Protein 6AL9 (pdb70)

Foldseek 3Di:
DVVVVVVVVVVVVVVVVVVVVLVVVLVVLLVVLVVPVPDQSDDPVVLVVVLVVVQVDDDPDDHSVNVCVVVVVSSVVSSVSSVVSVVPDD/DCPDPVNVVVVVVVVVVVVVVVLVVVLVVLLVVLVVPVDVFPDDPVVLVVVLVVVQVDDDPDDHSVNVCVVVVVSVVVSRVSSVVSSVVVD

InterPro domains:
  IPR002701 Chorismate mutase II, prokaryotic-type [PF01817] (12-88)
  IPR002701 Chorismate mutase II, prokaryotic-type [PS51168] (3-91)
  IPR002701 Chorismate mutase II, prokaryotic-type [SM00830] (13-90)
  IPR036263 Chorismate mutase type II superfamily [SSF48600] (9-90)
  IPR036979 Chorismate mutase domain superfamily [G3DSA:1.20.59.10] (5-96)
  IPR051331 Chorismate mutase-related enzymes [PTHR38041] (9-92)

Solvent-accessible surface area: 10664 Å² total; per-residue (Å²): 135,76,50,5,103,96,18,63,58,85,7,34,51,9,0,39,93,0,0,56,19,1,13,126,6,1,36,12,3,39,82,30,3,82,73,83,105,109,43,112,39,121,54,68,152,43,32,107,87,6,35,108,72,0,63,140,72,104,38,154,32,13,76,36,154,27,1,66,24,1,0,59,36,1,15,101,10,11,64,133,27,19,77,80,24,34,157,158,85,242,216,120,58,102,32,129,58,5,70,57,98,8,34,53,14,0,45,95,0,0,54,22,0,15,125,8,0,42,13,3,33,94,24,0,73,80,90,110,92,113,87,26,125,56,63,156,39,28,95,87,6,18,117,74,0,58,143,79,147,35,154,32,15,80,35,150,29,1,69,22,1,0,56,34,0,12,98,8,9,59,133,30,15,57,85,14,26,152,144,109,200

Structure (mmCIF, N/CA/C/O backbone):
data_6AL9
#
_entry.id   6AL9
#
_cell.length_a   38.869
_cell.length_b   63.526
_cell.length_c   166.918
_cell.angle_alpha   90.00
_cell.angle_beta   90.00
_cell.angle_gamma   90.00
#
_symmetry.space_group_name_H-M   'C 2 2 21'
#
loop_
_entity.id
_entity.type
_entity.pdbx_description
1 polymer 'Chorismate mutase'
2 non-polymer 'PREPHENIC ACID'
3 non-polymer 'PYRUVIC ACID'
4 non-polymer 'P-HYDROXYBENZOIC ACID'
5 water water
#
loop_
_atom_site.group_PDB
_atom_site.id
_atom_site.type_symbol
_atom_site.label_atom_id
_atom_site.label_alt_id
_atom_site.label_comp_id
_atom_site.label_asym_id
_atom_site.label_entity_id
_atom_site.label_seq_id
_atom_site.pdbx_PDB_ins_code
_atom_site.Cartn_x
_atom_site.Cartn_y
_atom_site.Cartn_z
_atom_site.occupancy
_atom_site.B_iso_or_equiv
_atom_site.auth_seq_id
_atom_site.auth_comp_id
_atom_site.auth_asym_id
_atom_site.auth_atom_id
_atom_site.pdbx_PDB_model_num
ATOM 1 N N . ASP A 1 6 ? -5.138 12.396 39.805 1.00 76.84 6 ASP A N 1
ATOM 2 C CA . ASP A 1 6 ? -5.600 12.536 41.220 1.00 74.71 6 ASP A CA 1
ATOM 3 C C . ASP A 1 6 ? -5.184 11.286 42.000 1.00 72.53 6 ASP A C 1
ATOM 4 O O . ASP A 1 6 ? -4.011 10.912 42.007 1.00 76.04 6 ASP A O 1
ATOM 9 N N . SER A 1 7 ? -6.140 10.644 42.657 1.00 68.84 7 SER A N 1
ATOM 10 C CA . SER A 1 7 ? -5.906 9.350 43.281 1.00 67.24 7 SER A CA 1
ATOM 11 C C . SER A 1 7 ? -7.034 8.395 42.906 1.00 68.20 7 SER A C 1
ATOM 12 O O . SER A 1 7 ? -6.799 7.309 42.343 1.00 59.29 7 SER A O 1
ATOM 15 N N . LEU A 1 8 ? -8.256 8.805 43.251 1.00 70.28 8 LEU A N 1
ATOM 16 C CA . LEU A 1 8 ? -9.465 8.165 42.755 1.00 67.85 8 LEU A CA 1
ATOM 17 C C . LEU A 1 8 ? -9.354 8.077 41.254 1.00 65.70 8 LEU A C 1
ATOM 18 O O . LEU A 1 8 ? -9.490 7.000 40.695 1.00 61.87 8 LEU A O 1
ATOM 20 N N . LEU A 1 9 ? -9.054 9.208 40.618 1.00 64.09 9 LEU A N 1
ATOM 21 C CA . LEU A 1 9 ? -8.944 9.276 39.174 1.00 60.27 9 LEU A CA 1
ATOM 22 C C . LEU A 1 9 ? -8.033 8.181 38.603 1.00 59.02 9 LEU A C 1
ATOM 23 O O . LEU A 1 9 ? -8.411 7.503 37.656 1.00 57.86 9 LEU A O 1
ATOM 28 N N . GLU A 1 10 ? -6.858 7.994 39.197 1.00 60.46 10 GLU A N 1
ATOM 29 C CA . GLU A 1 10 ? -5.907 6.989 38.721 1.00 60.37 10 GLU A CA 1
ATOM 30 C C . GLU A 1 10 ? -6.534 5.610 38.734 1.00 50.53 10 GLU A C 1
ATOM 31 O O . GLU A 1 10 ? -6.310 4.831 37.818 1.00 45.10 10 GLU A O 1
ATOM 37 N N . ASN A 1 11 ? -7.314 5.315 39.771 1.00 47.00 11 ASN A N 1
ATOM 38 C CA . ASN A 1 11 ? -7.967 4.011 39.911 1.00 46.92 11 ASN A CA 1
ATOM 39 C C . ASN A 1 11 ? -9.126 3.773 38.941 1.00 41.17 11 ASN A C 1
ATOM 40 O O . ASN A 1 11 ? -9.237 2.710 38.343 1.00 39.80 11 ASN A O 1
ATOM 45 N N . LEU A 1 12 ? -9.986 4.766 38.799 1.00 37.30 12 LEU A N 1
ATOM 46 C CA . LEU A 1 12 ? -11.048 4.711 37.817 1.00 35.60 12 LEU A CA 1
ATOM 47 C C . LEU A 1 12 ? -10.457 4.478 36.433 1.00 35.81 12 LEU A C 1
ATOM 48 O O . LEU A 1 12 ? -11.014 3.742 35.654 1.00 33.34 12 LEU A O 1
ATOM 53 N N . ARG A 1 13 ? -9.317 5.097 36.136 1.00 39.20 13 ARG A N 1
ATOM 54 C CA . ARG A 1 13 ? -8.709 4.985 34.808 1.00 36.83 13 ARG A CA 1
ATOM 55 C C . ARG A 1 13 ? -8.050 3.632 34.591 1.00 35.97 13 ARG A C 1
ATOM 56 O O . ARG A 1 13 ? -8.037 3.121 33.474 1.00 30.50 13 ARG A O 1
ATOM 64 N N . ALA A 1 14 ? -7.517 3.048 35.661 1.00 35.46 14 ALA A N 1
ATOM 65 C CA . ALA A 1 14 ? -7.072 1.660 35.623 1.00 37.00 14 ALA A CA 1
ATOM 66 C C . ALA A 1 14 ? -8.237 0.723 35.314 1.00 35.89 14 ALA A C 1
ATOM 67 O O . ALA A 1 14 ? -8.058 -0.302 34.651 1.00 36.09 14 ALA A O 1
ATOM 69 N N . GLU A 1 15 ? -9.430 1.068 35.800 1.00 35.26 15 GLU A N 1
ATOM 70 C CA . GLU A 1 15 ? -10.591 0.221 35.575 1.00 32.52 15 GLU A CA 1
ATOM 71 C C . GLU A 1 15 ? -11.044 0.312 34.126 1.00 30.35 15 GLU A C 1
ATOM 72 O O . GLU A 1 15 ? -11.307 -0.712 33.490 1.00 31.18 15 GLU A O 1
ATOM 78 N N . ILE A 1 16 ? -11.129 1.535 33.612 1.00 28.20 16 ILE A N 1
ATOM 79 C CA . ILE A 1 16 ? -11.404 1.793 32.216 1.00 26.64 16 ILE A CA 1
ATOM 80 C C . ILE A 1 16 ? -10.471 0.931 31.414 1.00 26.47 16 ILE A C 1
ATOM 81 O O . ILE A 1 16 ? -10.908 0.253 30.505 1.00 25.72 16 ILE A O 1
ATOM 86 N N . ASP A 1 17 ? -9.177 0.965 31.741 1.00 29.37 17 ASP A N 1
ATOM 87 C CA . ASP A 1 17 ? -8.144 0.211 31.001 1.00 29.55 17 ASP A CA 1
ATOM 88 C C . ASP A 1 17 ? -8.455 -1.300 30.961 1.00 27.89 17 ASP A C 1
ATOM 89 O O . ASP A 1 17 ? -8.369 -1.942 29.900 1.00 25.21 17 ASP A O 1
ATOM 94 N N . ALA A 1 18 ? -8.813 -1.873 32.108 1.00 27.13 18 ALA A N 1
ATOM 95 C CA . ALA A 1 18 ? -9.185 -3.297 32.158 1.00 28.31 18 ALA A CA 1
ATOM 96 C C . ALA A 1 18 ? -10.396 -3.574 31.282 1.00 27.17 18 ALA A C 1
ATOM 97 O O . ALA A 1 18 ? -10.463 -4.613 30.629 1.00 27.94 18 ALA A O 1
ATOM 99 N N . LEU A 1 19 ? -11.319 -2.638 31.275 1.00 26.54 19 LEU A N 1
ATOM 100 C CA . LEU A 1 19 ? -12.524 -2.697 30.512 1.00 26.47 19 LEU A CA 1
ATOM 101 C C . LEU A 1 19 ? -12.236 -2.644 29.060 1.00 22.99 19 LEU A C 1
ATOM 102 O O . LEU A 1 19 ? -12.742 -3.391 28.313 1.00 22.28 19 LEU A O 1
ATOM 107 N N . ASP A 1 20 ? -11.388 -1.729 28.676 1.00 21.54 20 ASP A N 1
ATOM 108 C CA . ASP A 1 20 ? -11.031 -1.550 27.287 1.00 22.10 20 ASP A CA 1
ATOM 109 C C . ASP A 1 20 ? -10.256 -2.721 26.741 1.00 21.89 20 ASP A C 1
ATOM 110 O O . ASP A 1 20 ? -10.415 -3.047 25.567 1.00 23.41 20 ASP A O 1
ATOM 115 N N . ASN A 1 21 ? -9.443 -3.386 27.567 1.00 24.31 21 ASN A N 1
ATOM 116 C CA . ASN A 1 21 ? -8.770 -4.634 27.116 1.00 26.67 21 ASN A CA 1
ATOM 117 C C . ASN A 1 21 ? -9.792 -5.685 26.717 1.00 27.23 21 ASN A C 1
ATOM 118 O O . ASN A 1 21 ? -9.704 -6.265 25.629 1.00 28.67 21 ASN A O 1
ATOM 123 N N . GLU A 1 22 ? -10.762 -5.914 27.601 1.00 29.29 22 GLU A N 1
ATOM 124 C CA . GLU A 1 22 ? -11.848 -6.849 27.344 1.00 31.25 22 GLU A CA 1
ATOM 125 C C . GLU A 1 22 ? -12.725 -6.445 26.145 1.00 29.81 22 GLU A C 1
ATOM 126 O O . GLU A 1 22 ? -13.118 -7.292 25.358 1.00 30.06 22 GLU A O 1
ATOM 132 N N . LEU A 1 23 ? -13.055 -5.158 26.026 1.00 30.33 23 LEU A N 1
ATOM 133 C CA . LEU A 1 23 ? -13.943 -4.677 24.970 1.00 28.19 23 LEU A CA 1
ATOM 134 C C . LEU A 1 23 ? -13.278 -4.906 23.592 1.00 27.45 23 LEU A C 1
ATOM 135 O O . LEU A 1 23 ? -13.895 -5.367 22.628 1.00 25.33 23 LEU A O 1
ATOM 140 N N . SER A 1 24 ? -12.001 -4.585 23.527 1.00 26.29 24 SER A N 1
ATOM 141 C CA . SER A 1 24 ? -11.170 -4.922 22.367 1.00 25.51 24 SER A CA 1
ATOM 142 C C . SER A 1 24 ? -11.076 -6.423 22.075 1.00 24.72 24 SER A C 1
ATOM 143 O O . SER A 1 24 ? -11.222 -6.845 20.915 1.00 21.34 24 SER A O 1
ATOM 146 N N . ASP A 1 25 ? -10.793 -7.215 23.106 1.00 24.64 25 ASP 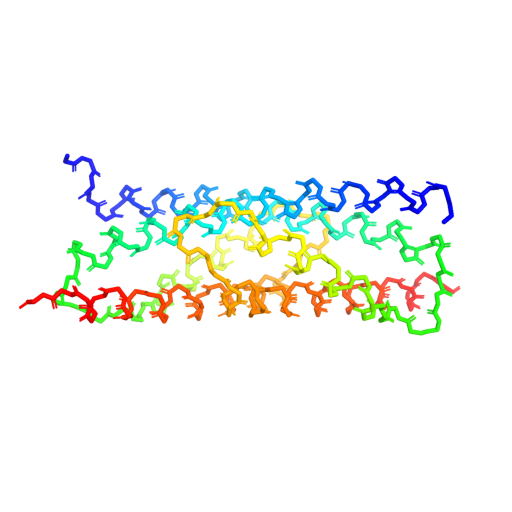A N 1
ATOM 147 C CA . ASP A 1 25 ? -10.777 -8.670 22.926 1.00 29.80 25 ASP A CA 1
ATOM 148 C C . ASP A 1 25 ? -12.124 -9.189 22.409 1.00 28.33 25 ASP A C 1
ATOM 149 O O . ASP A 1 25 ? -12.160 -9.996 21.477 1.00 28.76 25 ASP A O 1
ATOM 154 N N . LEU A 1 26 ? -13.220 -8.698 22.979 1.00 28.34 26 LEU A N 1
ATOM 155 C CA . LEU A 1 26 ? -14.557 -9.117 22.518 1.00 27.95 26 LEU A CA 1
ATOM 156 C C . LEU A 1 26 ? -14.817 -8.691 21.062 1.00 25.07 26 LEU A C 1
ATOM 157 O O . LEU A 1 26 ? -15.413 -9.426 20.290 1.00 23.56 26 LEU A O 1
ATOM 162 N N . LEU A 1 27 ? -14.350 -7.516 20.682 1.00 25.53 27 LEU A N 1
ATOM 163 C CA . LEU A 1 27 ? -14.565 -7.042 19.300 1.00 25.97 27 LEU A CA 1
ATOM 164 C C . LEU A 1 27 ? -13.756 -7.862 18.289 1.00 26.26 27 LEU A C 1
ATOM 165 O O . LEU A 1 27 ? -14.218 -8.162 17.196 1.00 26.29 27 LEU A O 1
ATOM 170 N N . ASP A 1 28 ? -12.551 -8.233 18.680 1.00 26.30 28 ASP A N 1
ATOM 171 C CA . ASP A 1 28 ? -11.723 -9.108 17.887 1.00 26.39 28 ASP A CA 1
ATOM 172 C C . ASP A 1 28 ? -12.381 -10.485 17.676 1.00 25.86 28 ASP A C 1
ATOM 173 O O . ASP A 1 28 ? -12.344 -11.049 16.589 1.00 25.44 28 ASP A O 1
ATOM 178 N N . LYS A 1 29 ? -13.005 -11.020 18.711 1.00 26.77 29 LYS A N 1
ATOM 179 C CA . LYS A 1 29 ? -13.688 -12.305 18.606 1.00 27.40 29 LYS A CA 1
ATOM 180 C C . LYS A 1 29 ? -14.917 -12.185 17.701 1.00 25.11 29 LYS A C 1
ATOM 181 O O . LYS A 1 29 ? -15.323 -13.146 17.027 1.00 23.51 29 LYS A O 1
ATOM 187 N N . ARG A 1 30 ? -15.536 -11.012 17.727 1.00 23.50 30 ARG A N 1
ATOM 188 C CA . ARG A 1 30 ? -16.768 -10.793 16.985 1.00 23.55 30 ARG A CA 1
ATOM 189 C C . ARG A 1 30 ? -16.471 -10.640 15.501 1.00 25.23 30 ARG A C 1
ATOM 190 O O . ARG A 1 30 ? -17.295 -11.043 14.651 1.00 25.23 30 ARG A O 1
ATOM 198 N N . LEU A 1 31 ? -15.295 -10.078 15.193 1.00 24.89 31 LEU A N 1
ATOM 199 C CA . LEU A 1 31 ? -14.766 -10.098 13.823 1.00 25.31 31 LEU A CA 1
ATOM 200 C C . LEU A 1 31 ? -14.444 -11.494 13.315 1.00 25.20 31 LEU A C 1
ATOM 201 O O . LEU A 1 31 ? -14.692 -11.780 12.141 1.00 24.56 31 LEU A O 1
ATOM 206 N N . GLU A 1 32 ? -13.886 -12.343 14.180 1.00 26.65 32 GLU A N 1
ATOM 207 C CA . GLU A 1 32 ? -13.600 -13.735 13.812 1.00 31.41 32 GLU A CA 1
ATOM 208 C C . GLU A 1 32 ? -14.867 -14.500 13.429 1.00 31.60 32 GLU A C 1
ATOM 209 O O . GLU A 1 32 ? -14.879 -15.237 12.461 1.00 31.79 32 GLU A O 1
ATOM 215 N N . ILE A 1 33 ? -15.917 -14.354 14.228 1.00 29.57 33 ILE A N 1
ATOM 216 C CA . ILE A 1 33 ? -17.185 -14.985 13.929 1.00 27.94 33 ILE A CA 1
ATOM 217 C C . ILE A 1 33 ? -17.817 -14.416 12.664 1.00 27.55 33 ILE A C 1
ATOM 218 O O . ILE A 1 33 ? -18.395 -15.159 11.888 1.00 24.83 33 ILE A O 1
ATOM 223 N N . ALA A 1 34 ? -17.727 -13.107 12.449 1.00 27.00 34 ALA A N 1
ATOM 224 C CA . ALA A 1 34 ? -18.214 -12.544 11.185 1.00 29.30 34 ALA A CA 1
ATOM 225 C C . ALA A 1 34 ? -17.399 -13.027 9.981 1.00 28.79 34 ALA A C 1
ATOM 226 O O . ALA A 1 34 ? -17.908 -13.103 8.860 1.00 27.82 34 ALA A O 1
ATOM 228 N N . LEU A 1 35 ? -16.129 -13.327 10.206 1.00 30.46 35 LEU A N 1
ATOM 229 C CA . LEU A 1 35 ? -15.304 -13.947 9.178 1.00 31.58 35 LEU A CA 1
ATOM 230 C C . LEU A 1 35 ? -15.883 -15.325 8.852 1.00 34.05 35 LEU A C 1
ATOM 231 O O . LEU A 1 35 ? -16.050 -15.676 7.695 1.00 31.27 35 LEU A O 1
ATOM 236 N N . LYS A 1 36 ? -16.196 -16.114 9.877 1.00 34.51 36 LYS A N 1
ATOM 237 C CA . LYS A 1 36 ? -16.790 -17.437 9.644 1.00 33.26 36 LYS A CA 1
ATOM 238 C C . LYS A 1 36 ? -18.095 -17.330 8.875 1.00 31.61 36 LYS A C 1
ATOM 239 O O . LYS A 1 36 ? -18.370 -18.130 8.015 1.00 37.16 36 LYS A O 1
ATOM 245 N N . ILE A 1 37 ? -18.887 -16.319 9.190 1.00 30.62 37 ILE A N 1
ATOM 246 C CA . ILE A 1 37 ? -20.157 -16.099 8.535 1.00 29.32 37 ILE A CA 1
ATOM 247 C C . ILE A 1 37 ? -19.930 -15.721 7.077 1.00 31.86 37 ILE A C 1
ATOM 248 O O . ILE A 1 37 ? -20.610 -16.224 6.204 1.00 35.67 37 ILE A O 1
ATOM 253 N N . ALA A 1 38 ? -18.990 -14.823 6.803 1.00 34.93 38 ALA A N 1
ATOM 254 C CA . ALA A 1 38 ? -18.706 -14.426 5.419 1.00 34.17 38 ALA A CA 1
ATOM 255 C C . ALA A 1 38 ? -18.398 -15.653 4.595 1.00 35.02 38 ALA A C 1
ATOM 256 O O . ALA A 1 38 ? -18.838 -15.750 3.472 1.00 38.49 38 ALA A O 1
ATOM 258 N N . LEU A 1 39 ? -17.616 -16.566 5.162 1.00 35.75 39 LEU A N 1
ATOM 259 C CA . LEU A 1 39 ? -17.120 -17.741 4.449 1.00 39.26 39 LEU A CA 1
ATOM 260 C C . LEU A 1 39 ? -18.205 -18.783 4.180 1.00 39.00 39 LEU A C 1
ATOM 261 O O . LEU A 1 39 ? -18.234 -19.369 3.120 1.00 44.01 39 LEU A O 1
ATOM 266 N N . ILE A 1 40 ? -19.112 -19.018 5.117 1.00 38.06 40 ILE A N 1
ATOM 267 C CA . ILE A 1 40 ? -20.236 -19.910 4.829 1.00 37.76 40 ILE A CA 1
ATOM 268 C C . ILE A 1 40 ? -21.331 -19.251 3.989 1.00 40.34 40 ILE A C 1
ATOM 269 O O . ILE A 1 40 ? -22.310 -19.894 3.656 1.00 46.32 40 ILE A O 1
ATOM 274 N N . LYS A 1 41 ? -21.195 -17.981 3.628 1.00 43.74 41 LYS A N 1
ATOM 275 C CA . LYS A 1 41 ? -22.250 -17.326 2.869 1.00 46.69 41 LYS A CA 1
ATOM 276 C C . LYS A 1 41 ? -21.773 -16.548 1.669 1.00 46.18 41 LYS A C 1
ATOM 277 O O . LYS A 1 41 ? -22.272 -15.451 1.428 1.00 45.50 41 LYS A O 1
ATOM 283 N N . GLN A 1 42 ? -20.824 -17.101 0.915 1.00 46.43 42 GLN A N 1
ATOM 284 C CA . GLN A 1 42 ? -20.171 -16.352 -0.154 1.00 50.85 42 GLN A CA 1
ATOM 285 C C . GLN A 1 42 ? -21.074 -15.955 -1.309 1.00 51.32 42 GLN A C 1
ATOM 286 O O . GLN A 1 42 ? -20.772 -14.997 -2.000 1.00 55.27 42 GLN A O 1
ATOM 292 N N . GLU A 1 43 ? -22.159 -16.698 -1.517 1.00 54.57 43 GLU A N 1
ATOM 293 C CA . GLU A 1 43 ? -23.099 -16.428 -2.602 1.00 58.63 43 GLU A CA 1
ATOM 294 C C . GLU A 1 43 ? -24.254 -15.529 -2.140 1.00 59.30 43 GLU A C 1
ATOM 295 O O . GLU A 1 43 ? -25.410 -15.774 -2.507 1.00 67.57 43 GLU A O 1
ATOM 297 N N . SER A 1 44 ? -23.971 -14.507 -1.334 1.00 56.88 44 SER A N 1
ATOM 298 C CA . SER A 1 44 ? -25.040 -13.637 -0.834 1.00 56.16 44 SER A CA 1
ATOM 299 C C . SER A 1 44 ? -24.558 -12.287 -0.302 1.00 49.97 44 SER A C 1
ATOM 300 O O . SER A 1 44 ? -23.409 -12.141 0.066 1.00 48.63 44 SER A O 1
ATOM 303 N N . PRO A 1 45 ? -25.447 -11.289 -0.270 1.00 47.27 45 PRO A N 1
ATOM 304 C CA . PRO A 1 45 ? -25.029 -9.955 0.143 1.00 45.96 45 PRO A CA 1
ATOM 305 C C . PRO A 1 45 ? -24.583 -9.923 1.593 1.00 45.40 45 PRO A C 1
ATOM 306 O O . PRO A 1 45 ? -25.168 -10.622 2.426 1.00 44.54 45 PRO A O 1
ATOM 310 N N . ILE A 1 46 ? -23.574 -9.103 1.902 1.00 46.45 46 ILE A N 1
ATOM 311 C CA . ILE A 1 46 ? -23.134 -8.940 3.286 1.00 42.15 46 ILE A CA 1
ATOM 312 C C . ILE A 1 46 ? -24.145 -8.164 4.115 1.00 42.55 46 ILE A C 1
ATOM 313 O O . ILE A 1 46 ? -24.520 -8.603 5.200 1.00 39.77 46 ILE A O 1
ATOM 318 N N . TYR A 1 47 ? -24.608 -7.028 3.601 1.00 41.69 47 TYR A N 1
ATOM 319 C CA . TYR A 1 47 ? -25.532 -6.185 4.353 1.00 41.60 47 TYR A CA 1
ATOM 320 C C . TYR A 1 47 ? -26.856 -6.940 4.574 1.00 42.10 47 TYR A C 1
ATOM 321 O O . TYR A 1 47 ? -27.574 -7.224 3.618 1.00 42.02 47 TYR A O 1
ATOM 330 N N . CYS A 1 48 ? -27.135 -7.297 5.833 1.00 37.84 48 CYS A N 1
ATOM 331 C CA . CYS A 1 48 ? -28.439 -7.823 6.244 1.00 36.94 48 CYS A CA 1
ATOM 332 C C . CYS A 1 48 ? -29.138 -6.890 7.241 1.00 36.79 48 CYS A C 1
ATOM 333 O O . CYS A 1 48 ? -29.011 -7.039 8.465 1.00 34.56 48 CYS A O 1
ATOM 336 N N . PRO A 1 49 ? -29.847 -5.891 6.719 1.00 38.21 49 PRO A N 1
ATOM 337 C CA . PRO A 1 49 ? -30.539 -4.902 7.551 1.00 38.78 49 PRO A CA 1
ATOM 338 C C . PRO A 1 49 ? -31.587 -5.463 8.538 1.00 42.09 49 PRO A C 1
ATOM 339 O O . PRO A 1 49 ? -31.690 -4.964 9.680 1.00 38.75 49 PRO A O 1
ATOM 343 N N . LYS A 1 50 ? -32.341 -6.484 8.131 1.00 42.81 50 LYS A N 1
ATOM 344 C CA . LYS A 1 50 ? -33.236 -7.197 9.053 1.00 44.73 50 LYS A CA 1
ATOM 345 C C . LYS A 1 50 ? -32.523 -7.718 10.313 1.00 39.31 50 LYS A C 1
ATOM 346 O O . LYS A 1 50 ? -32.989 -7.503 11.431 1.00 39.42 50 LYS A O 1
ATOM 352 N N . ARG A 1 51 ? -31.408 -8.414 10.121 1.00 34.81 51 ARG A N 1
ATOM 353 C CA . ARG A 1 51 ? -30.556 -8.871 11.228 1.00 34.23 51 ARG A CA 1
ATOM 354 C C . ARG A 1 51 ? -30.015 -7.709 12.099 1.00 33.30 51 ARG A C 1
ATOM 355 O O . ARG A 1 51 ? -30.062 -7.796 13.328 1.00 31.60 51 ARG A O 1
ATOM 363 N N . GLU A 1 52 ? -29.509 -6.642 11.478 1.00 31.75 52 GLU A N 1
ATOM 364 C CA . GLU A 1 52 ? -28.993 -5.491 12.240 1.00 33.39 52 GLU A CA 1
ATOM 365 C C . GLU A 1 52 ? -30.082 -4.915 13.144 1.00 36.00 52 GLU A C 1
ATOM 366 O O . GLU A 1 52 ? -29.809 -4.572 14.304 1.00 32.93 52 GLU A O 1
ATOM 372 N N . GLN A 1 53 ? -31.310 -4.856 12.631 1.00 37.21 53 GLN A N 1
ATOM 373 C CA . GLN A 1 53 ? -32.459 -4.344 13.347 1.00 37.30 53 GLN A CA 1
ATOM 374 C C . GLN A 1 53 ? -32.858 -5.264 14.447 1.00 36.25 53 GLN A C 1
ATOM 375 O O . GLN A 1 53 ? -33.196 -4.841 15.500 1.00 36.53 53 GLN A O 1
ATOM 381 N N . GLU A 1 54 ? -32.906 -6.529 14.147 1.00 36.10 54 GLU A N 1
ATOM 382 C CA . GLU A 1 54 ? -33.149 -7.528 15.172 1.00 38.04 54 GLU A CA 1
ATOM 383 C C . GLU A 1 54 ? -32.155 -7.456 16.324 1.00 33.77 54 GLU A C 1
ATOM 384 O O . GLU A 1 54 ? -32.569 -7.444 17.461 1.00 34.89 54 GLU A O 1
ATOM 390 N N . ILE A 1 55 ? -30.859 -7.346 16.036 1.00 31.42 55 ILE A N 1
ATOM 391 C CA . ILE A 1 55 ? -29.841 -7.161 17.086 1.00 27.62 55 ILE A CA 1
ATOM 392 C C . ILE A 1 55 ? -30.157 -5.959 17.991 1.00 27.33 55 ILE A C 1
ATOM 393 O O . ILE A 1 55 ? -30.266 -6.100 19.208 1.00 25.49 55 ILE A O 1
ATOM 398 N N . LEU A 1 56 ? -30.332 -4.786 17.401 1.00 28.04 56 LEU A N 1
ATOM 399 C CA . LEU A 1 56 ? -30.660 -3.596 18.173 1.00 28.89 56 LEU A CA 1
ATOM 400 C C . LEU A 1 56 ? -31.957 -3.696 19.000 1.00 31.88 56 LEU A C 1
ATOM 401 O O . LEU A 1 56 ? -31.969 -3.350 20.194 1.00 31.18 56 LEU A O 1
ATOM 406 N N . LYS A 1 57 ? -33.036 -4.179 18.384 1.00 32.36 57 LYS A N 1
ATOM 407 C CA . LYS A 1 57 ? -34.268 -4.428 19.100 1.00 34.05 57 LYS A CA 1
ATOM 408 C C . LYS A 1 57 ? -34.001 -5.305 20.329 1.00 31.17 57 LYS A C 1
ATOM 409 O O . LYS A 1 57 ? -34.341 -4.951 21.453 1.00 30.25 57 LYS A O 1
ATOM 415 N N . ARG A 1 58 ? -33.399 -6.464 20.103 1.00 30.72 58 ARG A N 1
ATOM 416 C CA . ARG A 1 58 ? -33.110 -7.404 21.185 1.00 30.22 58 ARG A CA 1
ATOM 417 C C . ARG A 1 58 ? -32.295 -6.721 22.284 1.00 28.42 58 ARG A C 1
ATOM 418 O O . ARG A 1 58 ? -32.679 -6.743 23.453 1.00 31.18 58 ARG A O 1
ATOM 426 N N . LEU A 1 59 ? -31.199 -6.076 21.919 1.00 26.01 59 LEU A N 1
ATOM 427 C CA . LEU A 1 59 ? -30.365 -5.374 22.925 1.00 26.44 59 LEU A CA 1
ATOM 428 C C . LEU A 1 59 ? -31.100 -4.247 23.663 1.00 29.01 59 LEU A C 1
ATOM 429 O O . LEU A 1 59 ? -30.865 -4.020 24.848 1.00 28.76 59 LEU A O 1
ATOM 434 N N . SER A 1 60 ? -31.991 -3.550 22.962 1.00 31.99 60 SER A N 1
ATOM 435 C CA . SER A 1 60 ? -32.829 -2.522 23.591 1.00 35.47 60 SER A CA 1
ATOM 436 C C . SER A 1 60 ? -33.718 -3.051 24.720 1.00 36.28 60 SER A C 1
ATOM 437 O O . SER A 1 60 ? -34.075 -2.319 25.623 1.00 38.71 60 SER A O 1
ATOM 440 N N . GLN A 1 61 ? -34.081 -4.319 24.664 1.00 37.06 61 GLN A N 1
ATOM 441 C CA . GLN A 1 61 ? -34.955 -4.885 25.662 1.00 39.50 61 GLN A CA 1
ATOM 442 C C . GLN A 1 61 ? -34.249 -5.142 26.999 1.00 38.96 61 GLN A C 1
ATOM 443 O O . GLN A 1 61 ? -34.893 -5.307 28.033 1.00 42.10 61 GLN A O 1
ATOM 449 N N . ARG A 1 62 ? -32.924 -5.173 26.993 1.00 40.04 62 ARG A N 1
ATOM 450 C CA . ARG A 1 62 ? -32.182 -5.592 28.191 1.00 40.01 62 ARG A CA 1
ATOM 451 C C . ARG A 1 62 ? -32.129 -4.491 29.247 1.00 38.74 62 ARG A C 1
ATOM 452 O O . ARG A 1 62 ? -32.377 -3.341 28.939 1.00 39.36 62 ARG A O 1
ATOM 460 N N . ASP A 1 63 ? -31.784 -4.856 30.483 1.00 41.08 63 ASP A N 1
ATOM 461 C CA . ASP A 1 63 ? -31.682 -3.904 31.599 1.00 38.14 63 ASP A CA 1
ATOM 462 C C . ASP A 1 63 ? -30.289 -3.285 31.705 1.00 35.33 63 ASP A C 1
ATOM 463 O O . ASP A 1 63 ? -29.326 -3.969 32.023 1.00 44.08 63 ASP A O 1
ATOM 465 N N . PHE A 1 64 ? -30.191 -1.984 31.472 1.00 33.83 64 PHE A N 1
ATOM 466 C CA . PHE A 1 64 ? -28.925 -1.256 31.574 1.00 31.14 64 PHE A CA 1
ATOM 467 C C . PHE A 1 64 ? -29.067 -0.090 32.548 1.00 32.25 64 PHE A C 1
ATOM 468 O O . PHE A 1 64 ? -30.110 0.532 32.602 1.00 32.39 64 PHE A O 1
ATOM 476 N N . LYS A 1 65 ? -27.998 0.234 33.273 1.00 32.17 65 LYS A N 1
ATOM 477 C CA . LYS A 1 65 ? -27.940 1.476 34.031 1.00 33.31 65 LYS A CA 1
ATOM 478 C C . LYS A 1 65 ? -27.971 2.730 33.136 1.00 32.18 65 LYS A C 1
ATOM 479 O O . LYS A 1 65 ? -28.666 3.698 33.441 1.00 30.66 65 LYS A O 1
ATOM 485 N N . HIS A 1 66 ? -27.210 2.732 32.044 1.00 29.38 66 HIS A N 1
ATOM 486 C CA . HIS A 1 66 ? -27.034 3.969 31.288 1.00 28.37 66 HIS A CA 1
ATOM 487 C C . HIS A 1 66 ? -27.337 3.865 29.807 1.00 29.60 66 HIS A C 1
ATOM 488 O O . HIS A 1 66 ? -27.788 4.843 29.202 1.00 31.22 66 HIS A O 1
ATOM 495 N N . LEU A 1 67 ? -27.075 2.708 29.214 1.00 29.40 67 LEU A N 1
ATOM 496 C CA . LEU A 1 67 ? -27.322 2.551 27.789 1.00 30.73 67 LEU A CA 1
ATOM 497 C C . LEU A 1 67 ? -28.801 2.785 27.525 1.00 33.86 67 LEU A C 1
ATOM 498 O O . LEU A 1 67 ? -29.650 2.360 28.300 1.00 34.31 67 LEU A O 1
ATOM 503 N N . ASN A 1 68 ? -29.090 3.469 26.429 1.00 34.97 68 ASN A N 1
ATOM 504 C CA . ASN A 1 68 ? -30.437 3.495 25.882 1.00 38.50 68 ASN A CA 1
ATOM 505 C C . ASN A 1 68 ? -30.360 3.231 24.387 1.00 38.26 68 ASN A C 1
ATOM 506 O O . ASN A 1 68 ? -29.299 2.857 23.882 1.00 42.15 68 ASN A O 1
ATOM 511 N N . GLY A 1 69 ? -31.476 3.420 23.691 1.00 37.27 69 GLY A N 1
ATOM 512 C CA . GLY A 1 69 ? -31.564 3.136 22.267 1.00 35.49 69 GLY A CA 1
ATOM 513 C C . GLY A 1 69 ? -30.662 4.028 21.446 1.00 33.37 69 GLY A C 1
ATOM 514 O O . GLY A 1 69 ? -30.063 3.567 20.501 1.00 36.86 69 GLY A O 1
ATOM 515 N N . GLU A 1 70 ? -30.555 5.300 21.807 1.00 33.80 70 GLU A N 1
ATOM 516 C CA . GLU A 1 70 ? -29.697 6.220 21.086 1.00 36.24 70 GLU A CA 1
ATOM 517 C C . GLU A 1 70 ? -28.237 5.794 21.167 1.00 34.29 70 GLU A C 1
ATOM 518 O O . GLU A 1 70 ? -27.518 5.818 20.169 1.00 36.35 70 GLU A O 1
ATOM 524 N N . ILE A 1 71 ? -27.796 5.425 22.363 1.00 30.75 71 ILE A N 1
ATOM 525 C CA . ILE A 1 71 ? -26.392 5.081 22.605 1.00 27.60 71 ILE A CA 1
ATOM 526 C C . ILE A 1 71 ? -26.024 3.756 21.939 1.00 26.34 71 ILE A C 1
ATOM 527 O O . ILE A 1 71 ? -24.923 3.622 21.421 1.00 23.60 71 ILE A O 1
ATOM 532 N N . LEU A 1 72 ? -26.940 2.781 21.987 1.00 27.94 72 LEU A N 1
ATOM 533 C CA . LEU A 1 72 ? -26.749 1.492 21.335 1.00 26.69 72 LEU A CA 1
ATOM 534 C C . LEU A 1 72 ? -26.747 1.662 19.813 1.00 26.97 72 LEU A C 1
ATOM 535 O O . LEU A 1 72 ? -25.939 1.049 19.115 1.00 26.52 72 LEU A O 1
ATOM 540 N N . THR A 1 73 ? -27.659 2.478 19.299 1.00 27.04 73 THR A N 1
ATOM 541 C CA . THR A 1 73 ? -27.716 2.727 17.868 1.00 30.17 73 THR A CA 1
ATOM 542 C C . THR A 1 73 ? -26.398 3.317 17.373 1.00 29.42 73 THR A C 1
ATOM 543 O O . THR A 1 73 ? -25.809 2.826 16.404 1.00 30.05 73 THR A O 1
ATOM 547 N N . GLY A 1 74 ? -25.897 4.331 18.072 1.00 28.29 74 GLY A N 1
ATOM 548 C CA . GLY A 1 74 ? -24.574 4.890 17.751 1.00 25.93 74 GLY A CA 1
ATOM 549 C C . GLY A 1 74 ? -23.509 3.813 17.764 1.00 23.69 74 GLY A C 1
ATOM 550 O O . GLY A 1 74 ? -22.802 3.578 16.783 1.00 22.52 74 GLY A O 1
ATOM 551 N N . PHE A 1 75 ? -23.395 3.155 18.906 1.00 21.13 75 PHE A N 1
ATOM 552 C CA . PHE A 1 75 ? -22.402 2.127 19.065 1.00 19.66 75 PHE A CA 1
ATOM 553 C C . PHE A 1 75 ? -22.449 1.112 17.918 1.00 20.43 75 PHE A C 1
ATOM 554 O O . PHE A 1 75 ? -21.447 0.903 17.225 1.00 20.88 75 PHE A O 1
ATOM 562 N N . TYR A 1 76 ? -23.610 0.494 17.710 1.00 20.52 76 TYR A N 1
ATOM 563 C CA . TYR A 1 76 ? -23.704 -0.621 16.792 1.00 20.88 76 TYR A CA 1
ATOM 564 C C . TYR A 1 76 ? -23.669 -0.214 15.343 1.00 21.86 76 TYR A C 1
ATOM 565 O O . TYR A 1 76 ? -23.241 -1.006 14.518 1.00 22.03 76 TYR A O 1
ATOM 574 N N . THR A 1 77 ? -24.079 1.010 15.025 1.00 23.57 77 THR A N 1
ATOM 575 C CA . THR A 1 77 ? -23.874 1.519 13.658 1.00 27.73 77 THR A CA 1
ATOM 576 C C . THR A 1 77 ? -22.401 1.347 13.285 1.00 26.63 77 THR A C 1
ATOM 577 O O . THR A 1 77 ? -22.079 0.893 12.214 1.00 25.29 77 THR A O 1
ATOM 581 N N . GLU A 1 78 ? -21.518 1.718 14.204 1.00 27.49 78 GLU A N 1
ATOM 582 C CA . GLU A 1 78 ? -20.094 1.654 13.976 1.00 26.80 78 GLU A CA 1
ATOM 583 C C . GLU A 1 78 ? -19.578 0.210 13.983 1.00 26.93 78 GLU A C 1
ATOM 584 O O . GLU A 1 78 ? -18.797 -0.195 13.111 1.00 23.64 78 GLU A O 1
ATOM 590 N N . VAL A 1 79 ? -20.029 -0.563 14.971 1.00 27.78 79 VAL A N 1
ATOM 591 C CA . VAL A 1 79 ? -19.765 -2.011 15.008 1.00 27.30 79 VAL A CA 1
ATOM 592 C C . VAL A 1 79 ? -20.175 -2.729 13.708 1.00 28.50 79 VAL A C 1
ATOM 593 O O . VAL A 1 79 ? -19.400 -3.545 13.188 1.00 30.53 79 VAL A O 1
ATOM 597 N N . PHE A 1 80 ? -21.380 -2.450 13.199 1.00 25.99 80 PHE A N 1
ATOM 598 C CA . PHE A 1 80 ? -21.832 -3.033 11.932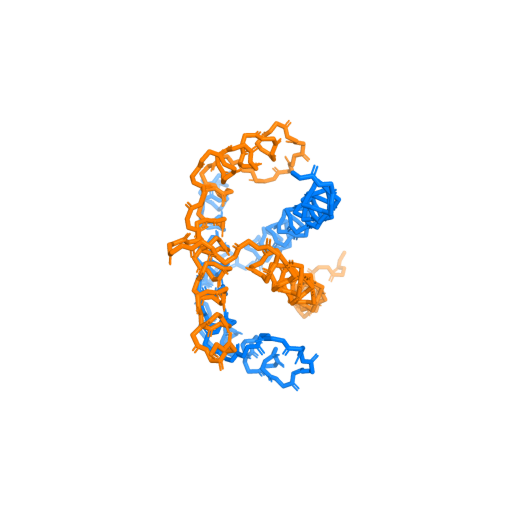 1.00 26.20 80 PHE A CA 1
ATOM 599 C C . PHE A 1 80 ? -21.023 -2.520 10.727 1.00 26.00 80 PHE A C 1
ATOM 600 O O . PHE A 1 80 ? -20.705 -3.280 9.839 1.00 24.40 80 PHE A O 1
ATOM 608 N N . LYS A 1 81 ? -20.684 -1.242 10.702 1.00 28.90 81 LYS A N 1
ATOM 609 C CA . LYS A 1 81 ? -19.761 -0.724 9.686 1.00 31.49 81 LYS A CA 1
ATOM 610 C C . LYS A 1 81 ? -18.397 -1.410 9.709 1.00 29.19 81 LYS A C 1
ATOM 611 O O . LYS A 1 81 ? -17.876 -1.834 8.669 1.00 25.61 81 LYS A O 1
ATOM 617 N N . ILE A 1 82 ? -17.817 -1.514 10.902 1.00 26.87 82 ILE A N 1
ATOM 618 C CA . ILE A 1 82 ? -16.564 -2.228 11.051 1.00 26.55 82 ILE A CA 1
ATOM 619 C C . ILE A 1 82 ? -16.687 -3.661 10.553 1.00 26.49 82 ILE A C 1
ATOM 620 O O . ILE A 1 82 ? -15.865 -4.110 9.818 1.00 25.76 82 ILE A O 1
ATOM 625 N N . SER A 1 83 ? -17.736 -4.358 10.982 1.00 27.30 83 SER A N 1
ATOM 626 C CA . SER A 1 83 ? -17.974 -5.763 10.662 1.00 25.47 83 SER A CA 1
ATOM 627 C C . SER A 1 83 ? -18.201 -5.979 9.176 1.00 28.68 83 SER A C 1
ATOM 628 O O . SER A 1 83 ? -17.710 -6.955 8.606 1.00 26.51 83 SER A O 1
ATOM 631 N N . ARG A 1 84 ? -18.940 -5.062 8.556 1.00 31.33 84 ARG A N 1
ATOM 632 C CA . ARG A 1 84 ? -19.234 -5.126 7.129 1.00 34.38 84 ARG A CA 1
ATOM 633 C C . ARG A 1 84 ? -17.993 -4.968 6.283 1.00 35.57 84 ARG A C 1
ATOM 634 O O . ARG A 1 84 ? -17.737 -5.795 5.411 1.00 39.99 84 ARG A O 1
ATOM 642 N N . LYS A 1 85 ? -17.243 -3.891 6.518 1.00 36.65 85 LYS A N 1
ATOM 643 C CA . LYS A 1 85 ? -15.985 -3.634 5.808 1.00 40.93 85 LYS A CA 1
ATOM 644 C C . LYS A 1 85 ? -15.002 -4.777 6.000 1.00 38.39 85 LYS A C 1
ATOM 645 O O . LYS A 1 85 ? -14.321 -5.185 5.061 1.00 38.21 85 LYS A O 1
ATOM 651 N N . PHE A 1 86 ? -14.926 -5.289 7.225 1.00 33.69 86 PHE A N 1
ATOM 652 C CA . PHE A 1 86 ? -13.994 -6.355 7.526 1.00 32.69 86 PHE A CA 1
ATOM 653 C C . PHE A 1 86 ? -14.321 -7.583 6.684 1.00 31.03 86 PHE A C 1
ATOM 654 O O . PHE A 1 86 ? -13.431 -8.153 6.077 1.00 30.39 86 PHE A O 1
ATOM 662 N N . GLN A 1 87 ? -15.596 -7.976 6.651 1.00 32.62 87 GLN A N 1
ATOM 663 C CA . GLN A 1 87 ? -16.071 -9.133 5.875 1.00 34.84 87 GLN A CA 1
ATOM 664 C C . GLN A 1 87 ? -15.786 -8.975 4.375 1.00 37.37 87 GLN A C 1
ATOM 665 O O . GLN A 1 87 ? -15.280 -9.907 3.743 1.00 36.52 87 GLN A O 1
ATOM 671 N N . GLU A 1 88 ? -16.099 -7.794 3.829 1.00 40.08 88 GLU A N 1
ATOM 672 C CA . GLU A 1 88 ? -15.748 -7.442 2.447 1.00 48.06 88 GLU A CA 1
ATOM 673 C C . GLU A 1 88 ? -14.265 -7.713 2.173 1.00 45.97 88 GLU A C 1
ATOM 674 O O . GLU A 1 88 ? -13.903 -8.449 1.256 1.00 45.49 88 GLU A O 1
ATOM 680 N N . ASN A 1 89 ? -13.412 -7.103 2.982 1.00 41.92 89 ASN A N 1
ATOM 681 C CA . ASN A 1 89 ? -11.994 -7.192 2.765 1.00 45.82 89 ASN A CA 1
ATOM 682 C C . ASN A 1 89 ? -11.467 -8.599 2.980 1.00 45.95 89 ASN A C 1
ATOM 683 O O . ASN A 1 89 ? -10.588 -9.041 2.250 1.00 50.03 89 ASN A O 1
ATOM 688 N N . ALA A 1 90 ? -11.983 -9.305 3.978 1.00 43.56 90 ALA A N 1
ATOM 689 C CA . ALA A 1 90 ? -11.634 -10.706 4.138 1.00 45.48 90 ALA A CA 1
ATOM 690 C C . ALA A 1 90 ? -11.983 -11.542 2.898 1.00 49.96 90 ALA A C 1
ATOM 691 O O . ALA A 1 90 ? -11.146 -12.323 2.439 1.00 50.08 90 ALA A O 1
ATOM 693 N N . LEU A 1 91 ? -13.196 -11.375 2.355 1.00 51.78 91 LEU A N 1
ATOM 694 C CA . LEU A 1 91 ? -13.608 -12.083 1.125 1.00 54.90 91 LEU A CA 1
ATOM 695 C C . LEU A 1 91 ? -12.789 -11.696 -0.125 1.00 56.87 91 LEU A C 1
ATOM 696 O O . LEU A 1 91 ? -12.580 -12.524 -1.016 1.00 60.10 91 LEU A O 1
ATOM 701 N N . LYS A 1 92 ? -12.330 -10.454 -0.194 1.00 57.30 92 LYS A N 1
ATOM 702 C CA . LYS A 1 92 ? -11.400 -10.048 -1.246 1.00 57.19 92 LYS A CA 1
ATOM 703 C C . LYS A 1 92 ? -10.080 -10.849 -1.195 1.00 59.77 92 LYS A C 1
ATOM 704 O O . LYS A 1 92 ? -9.454 -11.052 -2.223 1.00 57.52 92 LYS A O 1
ATOM 710 N N . GLU A 1 93 ? -9.699 -11.373 -0.027 1.00 61.29 93 GLU A N 1
ATOM 711 C CA . GLU A 1 93 ? -8.505 -12.234 0.083 1.00 68.53 93 GLU A CA 1
ATOM 712 C C . GLU A 1 93 ? -8.719 -13.726 -0.212 1.00 75.85 93 GLU A C 1
ATOM 713 O O . GLU A 1 93 ? -7.839 -14.532 0.083 1.00 78.74 93 GLU A O 1
ATOM 719 N N . LEU A 1 94 ? -9.879 -14.099 -0.760 1.00 81.80 94 LEU A N 1
ATOM 720 C CA . LEU A 1 94 ? -10.099 -15.443 -1.326 1.00 74.00 94 LEU A CA 1
ATOM 721 C C . LEU A 1 94 ? -9.925 -15.440 -2.826 1.00 70.11 94 LEU A C 1
ATOM 722 O O . LEU A 1 9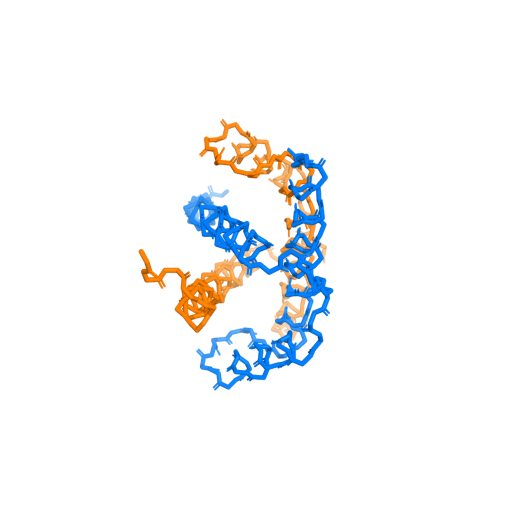4 ? -9.986 -14.395 -3.465 1.00 64.74 94 LEU A O 1
ATOM 727 N N . LYS A 1 95 ? -9.767 -16.631 -3.393 1.00 75.10 95 LYS A N 1
ATOM 728 C CA . LYS A 1 95 ? -9.756 -16.810 -4.852 1.00 80.63 95 LYS A CA 1
ATOM 729 C C . LYS A 1 95 ? -11.042 -17.427 -5.397 1.00 80.16 95 LYS A C 1
ATOM 730 O O . LYS A 1 95 ? -11.173 -17.616 -6.611 1.00 76.74 95 LYS A O 1
ATOM 736 N N . LEU B 1 5 ? -18.235 -28.891 12.110 1.00 53.59 5 LEU B N 1
ATOM 737 C CA . LEU B 1 5 ? -19.549 -28.725 11.508 1.00 55.93 5 LEU B CA 1
ATOM 738 C C . LEU B 1 5 ? -20.531 -27.790 12.277 1.00 55.76 5 LEU B C 1
ATOM 739 O O . LEU B 1 5 ? -21.394 -27.212 11.684 1.00 56.76 5 LEU B O 1
ATOM 744 N N . ASP B 1 6 ? -20.431 -27.635 13.586 1.00 52.27 6 ASP B N 1
ATOM 745 C CA . ASP B 1 6 ? -21.385 -26.723 14.239 1.00 49.95 6 ASP B CA 1
ATOM 746 C C . ASP B 1 6 ? -21.412 -25.298 13.623 1.00 48.94 6 ASP B C 1
ATOM 747 O O . ASP B 1 6 ? -22.334 -24.529 13.896 1.00 36.49 6 ASP B O 1
ATOM 752 N N . SER B 1 7 ? -20.450 -24.964 12.745 1.00 53.23 7 SER B N 1
ATOM 753 C CA . SER B 1 7 ? -20.590 -23.762 11.891 1.00 49.26 7 SER B CA 1
ATOM 754 C C . SER B 1 7 ? -21.629 -23.841 10.729 1.00 42.92 7 SER B C 1
ATOM 755 O O . SER B 1 7 ? -21.347 -24.010 9.543 1.00 38.67 7 SER B O 1
ATOM 758 N N . LEU B 1 8 ? -22.870 -23.761 11.206 1.00 40.75 8 LEU B N 1
ATOM 759 C CA . LEU B 1 8 ? -24.044 -23.268 10.537 1.00 38.84 8 LEU B CA 1
ATOM 760 C C . LEU B 1 8 ? -24.337 -21.864 11.028 1.00 37.50 8 LEU B C 1
ATOM 761 O O . LEU B 1 8 ? -23.870 -21.434 12.079 1.00 38.77 8 LEU B O 1
ATOM 766 N N . LEU B 1 9 ? -25.191 -21.181 10.296 1.00 38.91 9 LEU B N 1
ATOM 767 C CA . LEU B 1 9 ? -25.451 -19.781 10.515 1.00 40.19 9 LEU B CA 1
ATOM 768 C C . LEU B 1 9 ? -26.148 -19.498 11.846 1.00 38.55 9 LEU B C 1
ATOM 769 O O . LEU B 1 9 ? -25.782 -18.560 12.542 1.00 38.23 9 LEU B O 1
ATOM 774 N N . GLU B 1 10 ? -27.150 -20.303 12.183 1.00 36.34 10 GLU B N 1
ATOM 775 C CA . GLU B 1 10 ? -27.842 -20.241 13.473 1.00 36.47 10 GLU B CA 1
ATOM 776 C C . GLU B 1 10 ? -26.886 -20.105 14.657 1.00 32.33 10 GLU B C 1
ATOM 777 O O . GLU B 1 10 ? -27.091 -19.292 15.572 1.00 29.10 10 GLU B O 1
ATOM 783 N N . ASN B 1 11 ? -25.868 -20.961 14.649 1.00 29.70 11 ASN B N 1
ATOM 784 C CA . ASN B 1 11 ? -24.933 -21.088 15.764 1.00 26.36 11 ASN B CA 1
ATOM 785 C C . ASN B 1 11 ? -23.928 -19.938 15.805 1.00 25.70 11 ASN B C 1
ATOM 786 O O . ASN B 1 11 ? -23.671 -19.377 16.865 1.00 24.61 11 ASN B O 1
ATOM 791 N N . LEU B 1 12 ? -23.365 -19.578 14.657 1.00 25.35 12 LEU B N 1
ATOM 792 C CA . LEU B 1 12 ? -22.490 -18.429 14.598 1.00 25.22 12 LEU B CA 1
ATOM 793 C C . LEU B 1 12 ? -23.223 -17.188 15.080 1.00 25.94 12 LEU B C 1
ATOM 794 O O . LEU B 1 12 ? -22.644 -16.354 15.736 1.00 27.55 12 LEU B O 1
ATOM 799 N N . ARG B 1 13 ? -24.506 -17.072 14.767 1.00 28.25 13 ARG B N 1
ATOM 800 C CA . ARG B 1 13 ? -25.269 -15.893 15.128 1.00 28.45 13 ARG B CA 1
ATOM 801 C C . ARG B 1 13 ? -25.634 -15.871 16.590 1.00 28.60 13 ARG B C 1
ATOM 802 O O . ARG B 1 13 ? -25.754 -14.797 17.175 1.00 29.28 13 ARG B O 1
ATOM 810 N N . ALA B 1 14 ? -25.829 -17.041 17.185 1.00 29.32 14 ALA B N 1
ATOM 811 C CA . ALA B 1 14 ? -25.966 -17.112 18.633 1.00 30.12 14 ALA B CA 1
ATOM 812 C C . ALA B 1 14 ? -24.660 -16.682 19.297 1.00 28.65 14 ALA B C 1
ATOM 813 O O . ALA B 1 14 ? -24.678 -16.115 20.369 1.00 27.37 14 ALA B O 1
ATOM 815 N N . GLU B 1 15 ? -23.530 -16.952 18.678 1.00 30.23 15 GLU B N 1
ATOM 816 C CA . GLU B 1 15 ? -22.264 -16.596 19.280 1.00 31.66 15 GLU B CA 1
ATOM 817 C C . GLU B 1 15 ? -22.024 -15.086 19.244 1.00 30.77 15 GLU B C 1
ATOM 818 O O . GLU B 1 15 ? -21.643 -14.474 20.253 1.00 24.79 15 GLU B O 1
ATOM 824 N N . ILE B 1 16 ? -22.255 -14.497 18.071 1.00 29.78 16 ILE B N 1
ATOM 825 C CA . ILE B 1 16 ? -22.423 -13.028 17.954 1.00 29.41 16 ILE B CA 1
ATOM 826 C C . ILE B 1 16 ? -23.319 -12.446 19.060 1.00 24.86 16 ILE B C 1
ATOM 827 O O . ILE B 1 16 ? -22.947 -11.501 19.721 1.00 25.02 16 ILE B O 1
ATOM 832 N N . ASP B 1 17 ? -24.487 -13.035 19.262 1.00 22.85 17 ASP B N 1
ATOM 833 C CA . ASP B 1 17 ? -25.456 -12.558 20.260 1.00 22.64 17 ASP B CA 1
ATOM 834 C C . ASP B 1 17 ? -24.861 -12.553 21.668 1.00 21.52 17 ASP B C 1
ATOM 835 O O . ASP B 1 17 ? -25.081 -11.632 22.461 1.00 21.15 17 ASP B O 1
ATOM 840 N N . ALA B 1 18 ? -24.135 -13.615 22.007 1.00 22.01 18 ALA B N 1
ATOM 841 C CA . ALA B 1 18 ? -23.475 -13.703 23.323 1.00 23.01 18 ALA B CA 1
ATOM 842 C C . ALA B 1 18 ? -22.407 -12.631 23.437 1.00 21.86 18 ALA B C 1
ATOM 843 O O . ALA B 1 18 ? -22.231 -12.034 24.498 1.00 21.41 18 ALA B O 1
ATOM 845 N N . LEU B 1 19 ? -21.693 -12.413 22.341 1.00 21.86 19 LEU B N 1
ATOM 846 C CA . LEU B 1 19 ? -20.712 -11.330 22.251 1.00 24.94 19 LEU B CA 1
ATOM 847 C C . LEU B 1 19 ? -21.362 -9.990 22.481 1.00 23.35 19 LEU B C 1
ATOM 848 O O . LEU B 1 19 ? -20.865 -9.184 23.237 1.00 24.56 19 LEU B O 1
ATOM 853 N N . ASP B 1 20 ? -22.497 -9.781 21.842 1.00 23.37 20 ASP B N 1
ATOM 854 C CA . ASP B 1 20 ? -23.185 -8.524 21.947 1.00 24.21 20 ASP B CA 1
ATOM 855 C C . ASP B 1 20 ? -23.756 -8.257 23.333 1.00 23.83 20 ASP B C 1
ATOM 856 O O . ASP B 1 20 ? -23.749 -7.134 23.757 1.00 23.79 20 ASP B O 1
ATOM 861 N N . ASN B 1 21 ? -24.227 -9.275 24.043 1.00 24.93 21 ASN B N 1
ATOM 862 C CA . ASN B 1 21 ? -24.595 -9.135 25.474 1.00 24.11 21 ASN B CA 1
ATOM 863 C C . ASN B 1 21 ? -23.425 -8.677 26.321 1.00 24.69 21 ASN B C 1
ATOM 864 O O . ASN B 1 21 ? -23.546 -7.742 27.105 1.00 26.35 21 ASN B O 1
ATOM 869 N N . GLU B 1 22 ? -22.282 -9.324 26.161 1.00 24.95 22 GLU B N 1
ATOM 870 C CA . GLU B 1 22 ? -21.085 -8.940 26.894 1.00 25.80 22 GLU B CA 1
ATOM 871 C C . GLU B 1 22 ? -20.573 -7.541 26.518 1.00 23.07 22 GLU B C 1
ATOM 872 O O . GLU B 1 22 ? -20.204 -6.750 27.368 1.00 20.72 22 GLU B O 1
ATOM 878 N N . LEU B 1 23 ? -20.565 -7.250 25.233 1.00 21.89 23 LEU B N 1
ATOM 879 C CA . LEU B 1 23 ? -20.065 -5.982 24.729 1.00 21.89 23 LEU B CA 1
ATOM 880 C C . LEU B 1 23 ? -20.930 -4.851 25.216 1.00 21.62 23 LEU B C 1
ATOM 881 O O . LEU B 1 23 ? -20.434 -3.798 25.607 1.00 19.86 23 LEU B O 1
ATOM 886 N N . SER B 1 24 ? -22.238 -5.070 25.173 1.00 22.53 24 SER B N 1
ATOM 887 C CA . SER B 1 24 ? -23.224 -4.146 25.741 1.00 26.28 24 SER B CA 1
ATOM 888 C C . SER B 1 24 ? -23.020 -3.952 27.230 1.00 25.23 24 SER B C 1
ATOM 889 O O . SER B 1 24 ? -23.051 -2.830 27.710 1.00 27.23 24 SER B O 1
ATOM 892 N N . ASP B 1 25 ? -22.922 -5.057 27.966 1.00 25.15 25 ASP B N 1
ATOM 893 C CA . ASP B 1 25 ? -22.760 -4.958 29.413 1.00 27.75 25 ASP B CA 1
ATOM 894 C C . ASP B 1 25 ? -21.453 -4.245 29.732 1.00 26.90 25 ASP B C 1
ATOM 895 O O . ASP B 1 25 ? -21.421 -3.414 30.632 1.00 28.00 25 ASP B O 1
ATOM 900 N N . LEU B 1 26 ? -20.373 -4.549 29.006 1.00 25.82 26 LEU B N 1
ATOM 901 C CA . LEU B 1 26 ? -19.098 -3.871 29.267 1.00 26.66 26 LEU B CA 1
ATOM 902 C C . LEU B 1 26 ? -19.180 -2.394 28.951 1.00 24.89 26 LEU B C 1
ATOM 903 O O . LEU B 1 26 ? -18.606 -1.592 29.664 1.00 24.05 26 LEU B O 1
ATOM 908 N N . LEU B 1 27 ? -19.902 -2.029 27.890 1.00 22.75 27 LEU B N 1
ATOM 909 C CA . LEU B 1 27 ? -20.070 -0.604 27.549 1.00 21.06 27 LEU B CA 1
ATOM 910 C C . LEU B 1 27 ? -20.875 0.134 28.613 1.00 21.79 27 LEU B C 1
ATOM 911 O O . LEU B 1 27 ? -20.584 1.271 28.942 1.00 22.34 27 LEU B O 1
ATOM 916 N N . ASP B 1 28 ? -21.892 -0.529 29.137 1.00 23.34 28 ASP B N 1
ATOM 917 C CA . ASP B 1 28 ? -22.666 -0.005 30.236 1.00 25.26 28 ASP B CA 1
ATOM 918 C C . ASP B 1 28 ? -21.804 0.274 31.474 1.00 24.93 28 ASP B C 1
ATOM 919 O O . ASP B 1 28 ? -21.934 1.317 32.107 1.00 26.79 28 ASP B O 1
ATOM 924 N N . LYS B 1 29 ? -20.921 -0.662 31.813 1.00 27.91 29 LYS B N 1
ATOM 925 C CA . LYS B 1 29 ? -20.006 -0.500 32.962 1.00 28.22 29 LYS B CA 1
ATOM 926 C C . LYS B 1 29 ? -19.031 0.623 32.706 1.00 24.59 29 LYS B C 1
ATOM 927 O O . LYS B 1 29 ? -18.617 1.313 33.634 1.00 23.49 29 LYS B O 1
ATOM 933 N N . ARG B 1 30 ? -18.657 0.804 31.439 1.00 22.57 30 ARG B N 1
ATOM 934 C CA . ARG B 1 30 ? -17.690 1.844 31.077 1.00 22.25 30 ARG B CA 1
ATOM 935 C C . ARG B 1 30 ? -18.300 3.222 31.194 1.00 22.71 30 ARG B C 1
ATOM 936 O O . ARG B 1 30 ? -17.616 4.201 31.505 1.00 22.92 30 ARG B O 1
ATOM 944 N N . LEU B 1 31 ? -19.600 3.304 30.981 1.00 22.98 31 LEU B N 1
ATOM 945 C CA . LEU B 1 31 ? -20.301 4.544 31.255 1.00 24.85 31 LEU B CA 1
ATOM 946 C C . LEU B 1 31 ? -20.472 4.817 32.752 1.00 25.80 31 LEU B C 1
ATOM 947 O O . LEU B 1 31 ? -20.482 5.958 33.173 1.00 27.36 31 LEU B O 1
ATOM 952 N N . GLU B 1 32 ? -20.625 3.778 33.563 1.00 27.10 3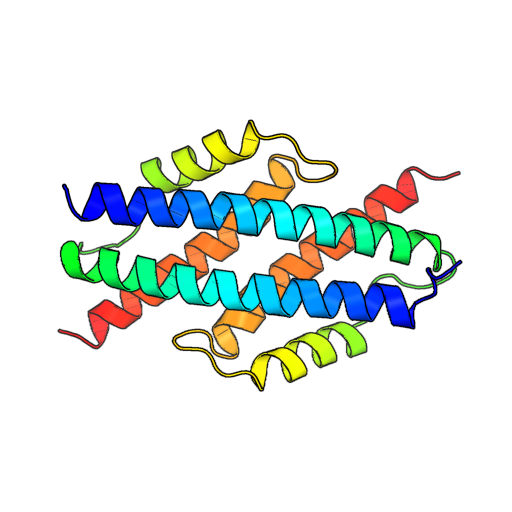2 GLU B N 1
ATOM 953 C CA . GLU B 1 32 ? -20.735 3.981 35.012 1.00 28.43 32 GLU B CA 1
ATOM 954 C C . GLU B 1 32 ? -19.422 4.535 35.579 1.00 26.74 32 GLU B C 1
ATOM 955 O O . GLU B 1 32 ? -19.421 5.451 36.410 1.00 26.42 32 GLU B O 1
ATOM 961 N N . ILE B 1 33 ? -18.304 3.994 35.099 1.00 25.70 33 ILE B N 1
ATOM 962 C CA . ILE B 1 33 ? -16.991 4.522 35.461 1.00 26.24 33 ILE B CA 1
ATOM 963 C C . ILE B 1 33 ? -16.793 5.938 34.972 1.00 26.35 33 ILE B C 1
ATOM 964 O O . ILE B 1 33 ? -16.259 6.766 35.682 1.00 29.66 33 ILE B O 1
ATOM 969 N N . ALA B 1 34 ? -17.223 6.216 33.753 1.00 27.71 34 ALA B N 1
ATOM 970 C CA . ALA B 1 34 ? -17.118 7.560 33.202 1.00 29.22 34 ALA B CA 1
ATOM 971 C C . ALA B 1 34 ? -17.998 8.542 33.977 1.00 29.00 34 ALA B C 1
ATOM 972 O O . ALA B 1 34 ? -17.694 9.727 34.048 1.00 30.34 34 ALA B O 1
ATOM 974 N N . LEU B 1 35 ? -19.103 8.050 34.516 1.00 30.98 35 LEU B N 1
ATOM 975 C CA . LEU B 1 35 ? -19.954 8.873 35.364 1.00 34.36 35 LEU B CA 1
ATOM 976 C C . LEU B 1 35 ? -19.167 9.300 36.601 1.00 33.47 35 LEU B C 1
ATOM 977 O O . LEU B 1 35 ? -19.151 10.488 36.947 1.00 29.83 35 LEU B O 1
ATOM 982 N N . LYS B 1 36 ? -18.520 8.325 37.250 1.00 33.00 36 LYS B N 1
ATOM 983 C CA . LYS B 1 36 ? -17.712 8.620 38.423 1.00 35.43 36 LYS B CA 1
ATOM 984 C C . LYS B 1 36 ? -16.611 9.629 38.106 1.00 35.57 36 LYS B C 1
ATOM 985 O O . LYS B 1 36 ? -16.393 10.561 38.886 1.00 36.26 36 LYS B O 1
ATOM 991 N N . ILE B 1 37 ? -15.940 9.473 36.957 1.00 33.78 37 ILE B N 1
ATOM 992 C CA . ILE B 1 37 ? -14.885 10.400 36.575 1.00 31.61 37 ILE B CA 1
ATOM 993 C C . ILE B 1 37 ? -15.438 11.797 36.367 1.00 32.57 37 ILE B C 1
ATOM 994 O O . ILE B 1 37 ? -14.843 12.769 36.811 1.00 34.07 37 ILE B O 1
ATOM 999 N N . ALA B 1 38 ? -16.569 11.907 35.686 1.00 34.34 38 ALA B N 1
ATOM 1000 C CA . ALA B 1 38 ? -17.151 13.219 35.418 1.00 36.45 38 ALA B CA 1
ATOM 1001 C C . ALA B 1 38 ? -17.380 13.982 36.683 1.00 39.26 38 ALA B C 1
ATOM 1002 O O . ALA B 1 38 ? -17.121 15.182 36.735 1.00 43.37 38 ALA B O 1
ATOM 1004 N N . LEU B 1 39 ? -17.884 13.274 37.692 1.00 41.62 39 LEU B N 1
ATOM 1005 C CA . LEU B 1 39 ? -18.291 13.867 38.963 1.00 45.48 39 LEU B CA 1
ATOM 1006 C C . LEU B 1 39 ? -17.115 14.318 39.801 1.00 46.98 39 LEU B C 1
ATOM 1007 O O . LEU B 1 39 ? -17.202 15.358 40.423 1.00 55.23 39 LEU B O 1
ATOM 1012 N N . ILE B 1 40 ? -16.023 13.557 39.817 1.00 51.20 40 ILE B N 1
ATOM 1013 C CA . ILE B 1 40 ? -14.812 14.000 40.502 1.00 56.13 40 ILE B CA 1
ATOM 1014 C C . ILE B 1 40 ? -14.052 15.095 39.752 1.00 58.24 40 ILE B C 1
ATOM 1015 O O . ILE B 1 40 ? -13.096 15.635 40.282 1.00 63.11 40 ILE B O 1
ATOM 1020 N N . LYS B 1 41 ? -14.448 15.444 38.536 1.00 60.88 41 LYS B N 1
ATOM 1021 C CA . LYS B 1 41 ? -13.712 16.495 37.839 1.00 65.09 41 LYS B CA 1
ATOM 1022 C C . LYS B 1 41 ? -14.550 17.721 37.552 1.00 66.22 41 LYS B C 1
ATOM 1023 O O . LYS B 1 41 ? -14.181 18.830 37.919 1.00 64.24 41 LYS B O 1
ATOM 1029 N N . GLN B 1 42 ? -15.683 17.514 36.897 1.00 75.81 42 GLN B N 1
ATOM 1030 C CA . GLN B 1 42 ? -16.533 18.622 36.472 1.00 79.59 42 GLN B CA 1
ATOM 1031 C C . GLN B 1 42 ? -15.702 19.680 35.786 1.00 86.04 42 GLN B C 1
ATOM 1032 O O . GLN B 1 42 ? -15.619 20.822 36.253 1.00 79.96 42 GLN B O 1
ATOM 1038 N N . GLU B 1 43 ? -15.069 19.274 34.686 1.00 90.86 43 GLU B N 1
ATOM 1039 C CA . GLU B 1 43 ? -14.392 20.211 33.788 1.00 83.91 43 GLU B CA 1
ATOM 1040 C C . GLU B 1 43 ? -15.388 20.831 32.813 1.00 82.83 43 GLU B C 1
ATOM 1041 O O . GLU B 1 43 ? -16.403 20.218 32.479 1.00 69.83 43 GLU B O 1
ATOM 1047 N N . SER B 1 44 ? -15.116 22.063 32.389 1.00 83.88 44 SER B N 1
ATOM 1048 C CA . SER B 1 44 ? -16.068 22.798 31.564 1.00 81.14 44 SER B CA 1
ATOM 1049 C C . SER B 1 44 ? -16.439 21.958 30.343 1.00 85.41 44 SER B C 1
ATOM 1050 O O . SER B 1 44 ? -17.624 21.674 30.139 1.00 88.18 44 SER B O 1
ATOM 1053 N N . PRO B 1 45 ? -15.428 21.551 29.536 1.00 81.60 45 PRO B N 1
ATOM 1054 C CA . PRO B 1 45 ? -15.466 20.382 28.659 1.00 69.55 45 PRO B CA 1
ATOM 1055 C C . PRO B 1 45 ? -14.797 19.119 29.247 1.00 60.58 45 PRO B C 1
ATOM 1056 O O . PRO B 1 45 ? -13.943 19.194 30.124 1.00 58.22 45 PRO B O 1
ATOM 1060 N N . ILE B 1 46 ? -15.197 17.967 28.717 1.00 56.93 46 ILE B N 1
ATOM 1061 C CA . ILE B 1 46 ? -14.827 16.651 29.235 1.00 47.94 46 ILE B CA 1
ATOM 1062 C C . ILE B 1 46 ? -13.715 16.097 28.357 1.00 42.96 46 ILE B C 1
ATOM 1063 O O . ILE B 1 46 ? -13.050 15.115 28.702 1.00 43.28 46 ILE B O 1
ATOM 1068 N N . TYR B 1 47 ? -13.509 16.737 27.209 1.00 40.30 47 TYR B N 1
ATOM 1069 C CA . TYR B 1 47 ? -12.573 16.237 26.206 1.00 35.67 47 TYR B CA 1
ATOM 1070 C C . TYR B 1 47 ? -11.149 16.230 26.770 1.00 34.94 47 TYR B C 1
ATOM 1071 O O . TYR B 1 47 ? -10.582 17.295 27.028 1.00 33.87 47 TYR B O 1
ATOM 1080 N N . CYS B 1 48 ? -10.601 15.027 26.987 1.00 33.55 48 CYS B N 1
ATOM 1081 C CA . CYS B 1 48 ? -9.166 14.860 27.259 1.00 33.74 48 CYS B CA 1
ATOM 1082 C C . CYS B 1 48 ? -8.473 14.068 26.129 1.00 31.49 48 CYS B C 1
ATOM 1083 O O . CYS B 1 48 ? -8.300 12.844 26.215 1.00 30.24 48 CYS B O 1
ATOM 1086 N N . PRO B 1 49 ? -8.075 14.778 25.065 1.00 30.33 49 PRO B N 1
ATOM 1087 C CA . PRO B 1 49 ? -7.407 14.167 23.920 1.00 31.35 49 PRO B CA 1
ATOM 1088 C C . PRO B 1 49 ? -6.113 13.374 24.229 1.00 33.38 49 PRO B C 1
ATOM 1089 O O . PRO B 1 49 ? -5.917 12.288 23.654 1.00 33.08 49 PRO B O 1
ATOM 1093 N N . LYS B 1 50 ? -5.244 13.890 25.104 1.00 33.38 50 LYS B N 1
ATOM 1094 C CA . LYS B 1 50 ? -4.037 13.130 25.508 1.00 33.91 50 LYS B CA 1
ATOM 1095 C C . LYS B 1 50 ? -4.393 11.712 26.002 1.00 31.33 50 LYS B C 1
ATOM 1096 O O . LYS B 1 50 ? -3.793 10.709 25.575 1.00 31.70 50 LYS B O 1
ATOM 1102 N N . ARG B 1 51 ? -5.380 11.642 26.887 1.00 28.93 51 ARG B N 1
ATOM 1103 C CA . ARG B 1 51 ? -5.833 10.385 27.438 1.00 30.22 51 ARG B CA 1
ATOM 1104 C C . ARG B 1 51 ? -6.395 9.432 26.357 1.00 30.22 51 ARG B C 1
ATOM 1105 O O . ARG B 1 51 ? -6.028 8.247 26.328 1.00 30.62 51 ARG B O 1
ATOM 1113 N N . GLU B 1 52 ? -7.266 9.949 25.476 1.00 27.84 52 GLU B N 1
ATOM 1114 C CA . GLU B 1 52 ? -7.823 9.166 24.377 1.00 26.00 52 GLU B CA 1
ATOM 1115 C C . GLU B 1 52 ? -6.713 8.555 23.545 1.00 27.03 52 GLU B C 1
ATOM 1116 O O . GLU B 1 52 ? -6.789 7.387 23.173 1.00 27.06 52 GLU B O 1
ATOM 1122 N N . GLN B 1 53 ? -5.687 9.341 23.243 1.00 27.48 53 GLN B N 1
ATOM 1123 C CA . GLN B 1 53 ? -4.606 8.878 22.385 1.00 29.83 53 GLN B CA 1
ATOM 1124 C C . GLN B 1 53 ? -3.708 7.871 23.102 1.00 29.69 53 GLN B C 1
ATOM 1125 O O . GLN B 1 53 ? -3.249 6.921 22.486 1.00 31.68 53 GLN B O 1
ATOM 1131 N N . GLU B 1 54 ? -3.468 8.075 24.392 1.00 28.76 54 GLU B N 1
ATOM 1132 C CA . GLU B 1 54 ? -2.838 7.063 25.219 1.00 29.95 54 GLU B CA 1
ATOM 1133 C C . GLU B 1 54 ? -3.594 5.719 25.240 1.00 27.96 54 GLU B C 1
ATOM 1134 O O . GLU B 1 54 ? -2.977 4.661 25.127 1.00 26.88 54 GLU B O 1
ATOM 1140 N N . ILE B 1 55 ? -4.923 5.755 25.361 1.00 26.09 55 ILE B N 1
ATOM 1141 C CA . ILE B 1 55 ? -5.734 4.536 25.300 1.00 26.58 55 ILE B CA 1
ATOM 1142 C C . ILE B 1 55 ? -5.500 3.795 23.975 1.00 27.07 55 ILE B C 1
ATOM 1143 O O . ILE B 1 55 ? -5.117 2.611 23.967 1.00 25.69 55 ILE B O 1
ATOM 1148 N N . LEU B 1 56 ? -5.688 4.507 22.860 1.00 28.91 56 LEU B N 1
ATOM 1149 C CA . LEU B 1 56 ? -5.477 3.919 21.526 1.00 31.56 56 LEU B CA 1
ATOM 1150 C C . LEU B 1 56 ? -4.065 3.346 21.343 1.00 34.30 56 LEU B C 1
ATOM 1151 O O . LEU B 1 56 ? -3.905 2.223 20.872 1.00 35.02 56 LEU B O 1
ATOM 1156 N N . LYS B 1 57 ? -3.053 4.120 21.720 1.00 35.31 57 LYS B N 1
ATOM 1157 C CA . LYS B 1 57 ? -1.672 3.684 21.625 1.00 37.86 57 LYS B CA 1
ATOM 1158 C C . LYS B 1 57 ? -1.494 2.364 22.353 1.00 33.29 57 LYS B C 1
ATOM 1159 O O . LYS B 1 57 ? -1.041 1.360 21.779 1.00 31.77 57 LYS B O 1
ATOM 1165 N N . ARG B 1 58 ? -1.873 2.353 23.625 1.00 31.39 58 ARG B N 1
ATOM 1166 C CA . ARG B 1 58 ? -1.693 1.155 24.438 1.00 31.54 58 ARG B CA 1
ATOM 1167 C C . ARG B 1 58 ? -2.412 -0.043 23.774 1.00 30.86 58 ARG B C 1
ATOM 1168 O O . ARG B 1 58 ? -1.785 -1.078 23.517 1.00 31.10 58 ARG B O 1
ATOM 1176 N N . LEU B 1 59 ? -3.692 0.126 23.447 1.00 27.85 59 LEU B N 1
ATOM 1177 C CA . LEU B 1 59 ? -4.464 -0.966 22.798 1.00 28.65 59 LEU B CA 1
ATOM 1178 C C . LEU B 1 59 ? -3.887 -1.432 21.450 1.00 28.63 59 LEU B C 1
ATOM 1179 O O . LEU B 1 59 ? -3.955 -2.617 21.121 1.00 26.27 59 LEU B O 1
ATOM 1184 N N . SER B 1 60 ? -3.332 -0.499 20.676 1.00 31.07 60 SER B N 1
ATOM 1185 C CA . SER B 1 60 ? -2.675 -0.818 19.413 1.00 34.94 60 SER B CA 1
ATOM 1186 C C . SER B 1 60 ? -1.516 -1.792 19.550 1.00 36.31 60 SER B C 1
ATOM 1187 O O . SER B 1 60 ? -1.230 -2.549 18.630 1.00 37.93 60 SER B O 1
ATOM 1190 N N . GLN B 1 61 ? -0.842 -1.774 20.686 1.00 38.16 61 GLN B N 1
ATOM 1191 C CA . GLN B 1 61 ? 0.330 -2.617 20.833 1.00 42.42 61 GLN B CA 1
ATOM 1192 C C . GLN B 1 61 ? -0.067 -4.069 21.138 1.00 42.81 61 GLN B C 1
ATOM 1193 O O . GLN B 1 61 ? 0.741 -4.977 20.969 1.00 43.97 61 GLN B O 1
ATOM 1199 N N . ARG B 1 62 ? -1.316 -4.295 21.539 1.00 42.09 62 ARG B N 1
ATOM 1200 C CA . ARG B 1 62 ? -1.749 -5.616 21.999 1.00 41.83 62 ARG B CA 1
ATOM 1201 C C . ARG B 1 62 ? -1.951 -6.597 20.839 1.00 42.44 62 ARG B C 1
ATOM 1202 O O . ARG B 1 62 ? -2.014 -6.197 19.672 1.00 37.81 62 ARG B O 1
ATOM 1210 N N . ASP B 1 63 ? -2.030 -7.888 2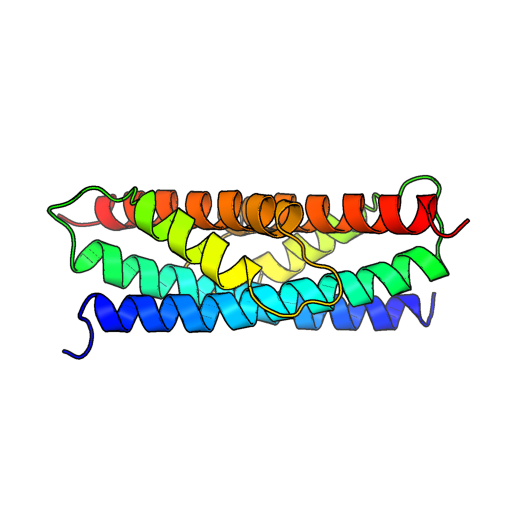1.168 1.00 45.54 63 ASP B N 1
ATOM 1211 C CA . ASP B 1 63 ? -2.090 -8.955 20.152 1.00 48.07 63 ASP B CA 1
ATOM 1212 C C . ASP B 1 63 ? -3.510 -9.343 19.794 1.00 47.31 63 ASP B C 1
ATOM 1213 O O . ASP B 1 63 ? -4.251 -9.841 20.641 1.00 51.18 63 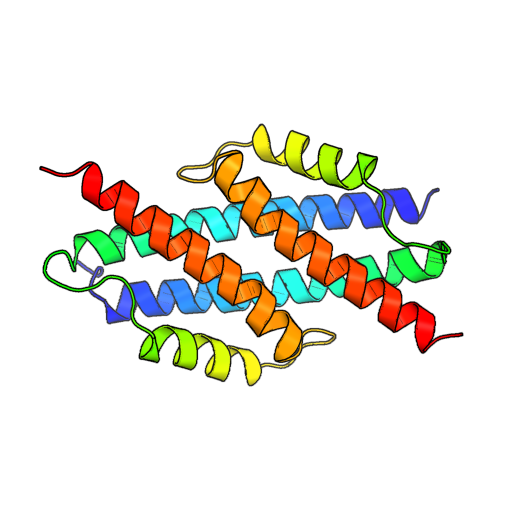ASP B O 1
ATOM 1218 N N . PHE B 1 64 ? -3.882 -9.121 18.539 1.00 43.24 64 PHE B N 1
ATOM 1219 C CA . PHE B 1 64 ? -5.237 -9.402 18.060 1.00 41.47 64 PHE B CA 1
ATOM 1220 C C . PHE B 1 64 ? -5.178 -10.174 16.767 1.00 37.80 64 PHE B C 1
ATOM 1221 O O . PHE B 1 64 ? -4.284 -9.950 15.981 1.00 38.22 64 PHE B O 1
ATOM 1229 N N . LYS B 1 65 ? -6.160 -11.039 16.530 1.00 36.40 65 LYS B N 1
ATOM 1230 C CA . LYS B 1 65 ? -6.302 -11.721 15.237 1.00 38.29 65 LYS B CA 1
ATOM 1231 C C . LYS B 1 65 ? -6.653 -10.771 14.098 1.00 34.63 65 LYS B C 1
ATOM 1232 O O . LYS B 1 65 ? -6.111 -10.873 13.015 1.00 33.50 65 LYS B O 1
ATOM 1238 N N . HIS B 1 66 ? -7.567 -9.846 14.339 1.00 34.45 66 HIS B N 1
ATOM 1239 C CA . HIS B 1 66 ? -8.101 -9.032 13.270 1.00 33.65 66 HIS B CA 1
ATOM 1240 C C . HIS B 1 66 ? -8.043 -7.524 13.537 1.00 35.15 66 HIS B C 1
ATOM 1241 O O . HIS B 1 66 ? -8.081 -6.727 12.608 1.00 36.62 66 HIS B O 1
ATOM 1248 N N . LEU B 1 67 ? -8.006 -7.100 14.787 1.00 38.09 67 LEU B N 1
ATOM 1249 C CA . LEU B 1 67 ? -8.007 -5.664 15.041 1.00 41.03 67 LEU B CA 1
ATOM 1250 C C . LEU B 1 67 ? -6.682 -5.113 14.550 1.00 41.29 67 LEU B C 1
ATOM 1251 O O . LEU B 1 67 ? -5.652 -5.743 14.727 1.00 38.84 67 LEU B O 1
ATOM 1256 N N . ASN B 1 68 ? -6.719 -3.937 13.934 1.00 39.59 68 ASN B N 1
ATOM 1257 C CA . ASN B 1 68 ? -5.531 -3.102 13.760 1.00 35.83 68 ASN B CA 1
ATOM 1258 C C . ASN B 1 68 ? -5.868 -1.665 14.170 1.00 34.25 68 ASN B C 1
ATOM 1259 O O . ASN B 1 68 ? -6.916 -1.414 14.733 1.00 30.57 68 ASN B O 1
ATOM 1264 N N . GLY B 1 69 ? -4.966 -0.731 13.888 1.00 37.93 69 GLY B N 1
ATOM 1265 C CA . GLY B 1 69 ? -5.119 0.670 14.281 1.00 37.21 69 GLY B CA 1
ATOM 1266 C C . GLY B 1 69 ? -6.306 1.372 13.653 1.00 37.17 69 GLY B C 1
ATOM 1267 O O . GLY B 1 69 ? -6.984 2.139 14.325 1.00 36.99 69 GLY B O 1
ATOM 1268 N N . GLU B 1 70 ? -6.575 1.113 12.377 1.00 37.80 70 GLU B N 1
ATOM 1269 C CA . GLU B 1 70 ? -7.740 1.706 11.722 1.00 37.78 70 GLU B CA 1
ATOM 1270 C C . GLU B 1 70 ? -9.040 1.278 12.403 1.00 33.79 70 GLU B C 1
ATOM 1271 O O . GLU B 1 70 ? -9.943 2.092 12.602 1.00 34.57 70 GLU B O 1
ATOM 1277 N N . ILE B 1 71 ? -9.137 -0.010 12.711 1.00 28.97 71 ILE B N 1
ATOM 1278 C CA . ILE B 1 71 ? -10.361 -0.594 13.260 1.00 27.31 71 ILE B CA 1
ATOM 1279 C C . ILE B 1 71 ? -10.582 -0.118 14.700 1.00 24.34 71 ILE B C 1
ATOM 1280 O O . ILE B 1 71 ? -11.711 0.150 15.087 1.00 22.24 71 ILE B O 1
ATOM 1285 N N . LEU B 1 72 ? -9.499 -0.017 15.478 1.00 23.48 72 LEU B N 1
ATOM 1286 C CA . LEU B 1 72 ? -9.553 0.513 16.849 1.00 22.32 72 LEU B CA 1
ATOM 1287 C C . LEU B 1 72 ? -9.924 1.985 16.844 1.00 21.83 72 LEU B C 1
ATOM 1288 O O . LEU B 1 72 ? -10.756 2.403 17.651 1.00 19.68 72 LEU B O 1
ATOM 1293 N N . THR B 1 73 ? -9.312 2.754 15.940 1.00 22.67 73 THR B N 1
ATOM 1294 C CA . THR B 1 73 ? -9.587 4.179 15.819 1.00 24.23 73 THR B CA 1
ATOM 1295 C C . THR B 1 73 ? -11.076 4.403 15.539 1.00 25.09 73 THR B C 1
ATOM 1296 O O . THR B 1 73 ? -11.715 5.192 16.207 1.00 28.78 73 THR B O 1
ATOM 1300 N N . GLY B 1 74 ? -11.647 3.666 14.599 1.00 25.68 74 GLY B N 1
ATOM 1301 C CA . GLY B 1 74 ? -13.067 3.795 14.320 1.00 25.19 74 GLY B CA 1
ATOM 1302 C C . GLY B 1 74 ? -13.908 3.369 15.506 1.00 24.60 74 GLY B C 1
ATOM 1303 O O . GLY B 1 74 ? -14.786 4.104 15.963 1.00 25.55 74 GLY B O 1
ATOM 1304 N N . PHE B 1 75 ? -13.653 2.171 16.003 1.00 22.11 75 PHE B N 1
ATOM 1305 C CA . PHE B 1 75 ? -14.346 1.720 17.184 1.00 21.62 75 PHE B CA 1
ATOM 1306 C C . PHE B 1 75 ? -14.345 2.770 18.326 1.00 22.20 75 PHE B C 1
ATOM 1307 O O . PHE B 1 75 ? -15.399 3.146 18.862 1.00 19.90 75 PHE B O 1
ATOM 1315 N N . TYR B 1 76 ? -13.156 3.229 18.709 1.00 22.72 76 TYR B N 1
ATOM 1316 C CA . TYR B 1 76 ? -13.043 4.074 19.886 1.00 21.53 76 TYR B CA 1
ATOM 1317 C C . TYR B 1 76 ? -13.437 5.493 19.639 1.00 21.18 76 TYR B C 1
ATOM 1318 O O . TYR B 1 76 ? -13.802 6.169 20.561 1.00 18.71 76 TYR B O 1
ATOM 1327 N N . THR B 1 77 ? -13.395 5.949 18.394 1.00 23.12 77 THR B N 1
ATOM 1328 C CA . THR B 1 77 ? -13.913 7.285 18.093 1.00 25.26 77 THR B CA 1
ATOM 1329 C C . THR B 1 77 ? -15.358 7.351 18.566 1.00 23.88 77 THR B C 1
ATOM 1330 O O . THR B 1 77 ? -15.769 8.302 19.229 1.00 23.22 77 THR B O 1
ATOM 1334 N N . GLU B 1 78 ? -16.113 6.295 18.261 1.00 23.80 78 GLU B N 1
ATOM 1335 C CA . GLU B 1 78 ? -17.512 6.221 18.636 1.00 21.69 78 GLU B CA 1
ATOM 1336 C C . GLU B 1 78 ? -17.674 6.042 20.143 1.00 19.88 78 GLU B C 1
ATOM 1337 O O . GLU B 1 78 ? -18.478 6.757 20.784 1.00 18.43 78 GLU B O 1
ATOM 1343 N N . VAL B 1 79 ? -16.915 5.102 20.698 1.00 17.05 79 VAL B N 1
ATOM 1344 C CA . VAL B 1 79 ? -16.872 4.915 22.140 1.00 17.41 79 VAL B CA 1
ATOM 1345 C C . VAL B 1 79 ? -16.562 6.190 22.934 1.00 17.64 79 VAL B C 1
ATOM 1346 O O . VAL B 1 79 ? -17.217 6.472 23.951 1.00 17.70 79 VAL B O 1
ATOM 1350 N N . PHE B 1 80 ? -15.566 6.954 22.493 1.00 19.53 80 PHE B N 1
ATOM 1351 C CA . PHE B 1 80 ? -15.203 8.206 23.156 1.00 20.33 80 PHE B CA 1
ATOM 1352 C C . PHE B 1 80 ? -16.300 9.259 22.960 1.00 23.14 80 PHE B C 1
ATOM 1353 O O . PHE B 1 80 ? -16.599 9.986 23.907 1.00 24.04 80 PHE B O 1
ATOM 1361 N N . LYS B 1 81 ? -16.886 9.345 21.759 1.00 24.05 81 LYS B N 1
ATOM 1362 C CA . LYS B 1 81 ? -18.097 10.173 21.550 1.00 27.72 81 LYS B CA 1
ATOM 1363 C C . LYS B 1 81 ? -19.235 9.799 22.481 1.00 25.16 81 LYS B C 1
ATOM 1364 O O . LYS B 1 81 ? -19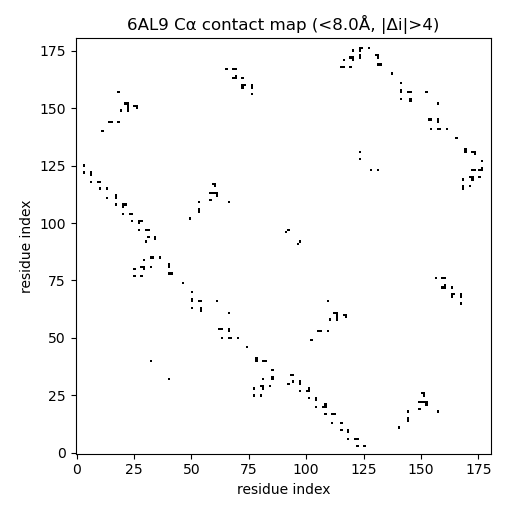.813 10.666 23.112 1.00 23.20 81 LYS B O 1
ATOM 1370 N N . ILE B 1 82 ? -19.567 8.516 22.542 1.00 22.10 82 ILE B N 1
ATOM 1371 C CA . ILE B 1 82 ? -20.617 8.085 23.427 1.00 22.76 82 ILE B CA 1
ATOM 1372 C C . ILE B 1 82 ? -20.318 8.460 24.886 1.00 23.45 82 ILE B C 1
ATOM 1373 O O . ILE B 1 82 ? -21.152 9.022 25.576 1.00 23.34 82 ILE B O 1
ATOM 1378 N N . SER B 1 83 ? -19.118 8.138 25.334 1.00 24.39 83 SER B N 1
ATOM 1379 C CA . SER B 1 83 ? -18.671 8.462 26.694 1.00 26.26 83 SER B CA 1
ATOM 1380 C C . SER B 1 83 ? -18.656 9.963 27.019 1.00 26.10 83 SER B C 1
ATOM 1381 O O . SER B 1 83 ? -19.078 10.365 28.109 1.00 24.61 83 SER B O 1
ATOM 1384 N N . ARG B 1 84 ? -18.174 10.770 26.075 1.00 27.13 84 ARG B N 1
ATOM 1385 C CA . ARG B 1 84 ? -18.094 12.230 26.225 1.00 29.73 84 ARG B CA 1
ATOM 1386 C C . ARG B 1 84 ? -19.470 12.870 26.354 1.00 30.18 84 ARG B C 1
ATOM 1387 O O . ARG B 1 84 ? -19.718 13.639 27.284 1.00 29.29 84 ARG B O 1
ATOM 1395 N N . LYS B 1 85 ? -20.344 12.590 25.391 1.00 30.92 85 LYS B N 1
ATOM 1396 C CA . LYS B 1 85 ? -21.722 13.086 25.429 1.00 35.67 85 LYS B CA 1
ATOM 1397 C C . LYS B 1 85 ? -22.442 12.664 26.725 1.00 34.25 85 LYS B C 1
ATOM 1398 O O . LYS B 1 85 ? -23.164 13.453 27.337 1.00 29.10 85 LYS B O 1
ATOM 1404 N N . PHE B 1 86 ? -22.243 11.415 27.132 1.00 31.82 86 PHE B N 1
ATOM 1405 C CA . PHE B 1 86 ? -22.897 10.900 28.319 1.00 34.35 86 PHE B CA 1
ATOM 1406 C C . PHE B 1 86 ? -22.483 11.702 29.566 1.00 35.30 86 PHE B C 1
ATOM 1407 O O . PHE B 1 86 ? -23.342 12.123 30.360 1.00 32.97 86 PHE B O 1
ATOM 1415 N N . GLN B 1 87 ? -21.170 11.923 29.709 1.00 35.78 87 GLN B N 1
ATOM 1416 C CA . GLN B 1 87 ? -20.597 12.678 30.826 1.00 35.26 87 GLN B CA 1
ATOM 1417 C C . GLN B 1 87 ? -21.114 14.124 30.863 1.00 37.82 87 GLN B C 1
ATOM 1418 O O . GLN B 1 87 ? -21.479 14.642 31.931 1.00 34.49 87 GLN B O 1
ATOM 1424 N N . GLU B 1 88 ? -21.135 14.755 29.691 1.00 39.81 88 GLU B N 1
ATOM 1425 C CA . GLU B 1 88 ? -21.694 16.102 29.527 1.00 45.73 88 GLU B CA 1
ATOM 1426 C C . GLU B 1 88 ? -23.120 16.162 30.013 1.00 45.62 88 GLU B C 1
ATOM 1427 O O . GLU B 1 88 ? -23.467 17.041 30.791 1.00 49.78 88 GLU B O 1
ATOM 1433 N N . ASN B 1 89 ? -23.952 15.243 29.534 1.00 45.15 89 ASN B N 1
ATOM 1434 C CA . ASN B 1 89 ? -25.353 15.241 29.891 1.00 42.85 89 ASN B CA 1
ATOM 1435 C C . ASN B 1 89 ? -25.524 14.976 31.349 1.00 39.40 89 ASN B C 1
ATOM 1436 O O . ASN B 1 89 ? -26.271 15.664 31.987 1.00 38.78 89 ASN B O 1
ATOM 1441 N N . ALA B 1 90 ? -24.794 14.019 31.894 1.00 40.97 90 ALA B N 1
ATOM 1442 C CA . ALA B 1 90 ? -2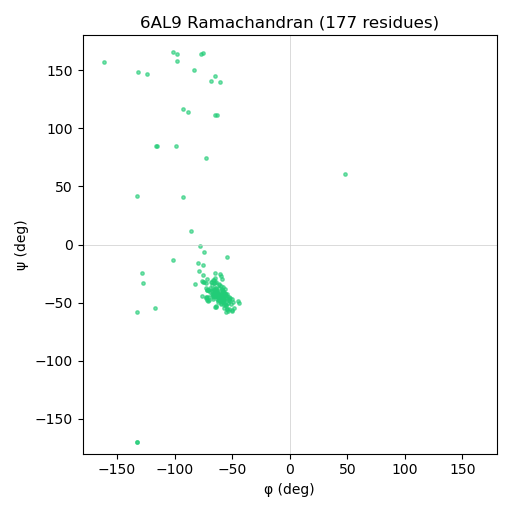4.811 13.795 33.336 1.00 41.68 90 ALA B CA 1
ATOM 1443 C C . ALA B 1 90 ? -24.526 15.078 34.126 1.00 44.94 90 ALA B C 1
ATOM 1444 O O . ALA B 1 90 ? -25.261 15.400 35.067 1.00 53.09 90 ALA B O 1
ATOM 1446 N N . LEU B 1 91 ? -23.481 15.813 33.738 1.00 43.94 91 LEU B N 1
ATOM 1447 C CA . LEU B 1 91 ? -23.114 17.068 34.413 1.00 43.80 91 LEU B CA 1
ATOM 1448 C C . LEU B 1 91 ? -24.137 18.200 34.243 1.00 51.14 91 LEU B C 1
ATOM 1449 O O . LEU B 1 91 ? -24.269 19.066 35.123 1.00 52.04 91 LEU B O 1
ATOM 1454 N N . LYS B 1 92 ? -24.835 18.218 33.110 1.00 54.83 92 LYS B N 1
ATOM 1455 C CA . LYS B 1 92 ? -25.872 19.225 32.874 1.00 56.87 92 LYS B CA 1
ATOM 1456 C C . LYS B 1 92 ? -27.035 19.067 33.827 1.00 54.56 92 LYS B C 1
ATOM 1457 O O . LYS B 1 92 ? -27.545 20.068 34.320 1.00 51.78 92 LYS B O 1
ATOM 1463 N N . GLU B 1 93 ? -27.470 17.818 34.027 1.00 53.74 93 GLU B N 1
ATOM 1464 C CA . GLU B 1 93 ? -28.660 17.508 34.813 1.00 58.87 93 GLU B CA 1
ATOM 1465 C C . GLU B 1 93 ? -28.381 17.488 36.309 1.00 67.49 93 GLU B C 1
ATOM 1466 O O . GLU B 1 93 ? -29.255 17.851 37.116 1.00 78.53 93 GLU B O 1
ATOM 1472 N N . LEU B 1 94 ? -27.179 17.049 36.676 1.00 68.02 94 LEU B N 1
ATOM 1473 C CA . LEU B 1 94 ? -26.749 17.040 38.081 1.00 70.95 94 LEU B CA 1
ATOM 1474 C C . LEU B 1 94 ? -25.864 18.288 38.368 1.00 72.38 94 LEU B C 1
ATOM 1475 O O . LEU B 1 94 ? -24.632 18.242 38.304 1.00 67.92 94 LEU B O 1
ATOM 1480 N N . LYS B 1 95 ? -26.520 19.408 38.678 1.00 75.00 95 LYS B N 1
ATOM 1481 C CA . LYS B 1 95 ? -25.850 20.708 38.793 1.00 71.81 95 LYS B CA 1
ATOM 1482 C C . LYS B 1 95 ? -26.839 21.787 39.248 1.00 74.36 95 LYS B C 1
ATOM 1483 O O . LYS B 1 95 ? -27.039 22.015 40.440 1.00 74.14 95 LYS B O 1
#

B-factor: mean 38.79, std 15.58, range [15.73, 99.27]

Organism: Helicobacter pylori (strain ATCC 700392 / 26695) (NCBI:txid85962)

Sequence (181 aa):
DSLLENLRAEIDALDNELSDLLDKRLEIALKIALIKQESPIYCPKREQEILKRLSQRDFKHLNGEILTGFYTEVFKISRKFQENALKELKLDSLLENLRAEIDALDNELSDLLDKRLEIALKIALIKQESPIYCPKREQEILKRLSQRDFKHLNGEILTGFYTEVFKISRKFQENALKELK

CATH classification: 1.20.59.10

Nearest PDB structures (foldseek):
  6al9-assembly1_A  TM=1.011E+00  e=1.195E-12  Helicobacter pylori
  6al9-assembly1_A  TM=9.680E-01  e=4.228E-12  Helicobacter pylori
  5j6f-assembly1_A-2  TM=9.347E-01  e=9.037E-04  Geobacillus sp. GHH01
  5gmu-assembly1_A  TM=9.419E-01  e=1.531E-03  Bacillus subtilis subsp. subtilis str. 168

Radius of gyration: 17.36 Å; Cα contacts (8 Å, |Δi|>4): 130; chains: 2; bounding box: 35×52×48 Å

Secondary structure (DSSP, 8-state):
--HHHHHHHHHHHHHHHHHHHHHHHHHHHHHHHHHTTTS-S--HHHHHHHHHHHHTS--SS--HHHHHHHHHHHHHHHHHHHHHHHHT--/---SHHHHHHHHHHHHHHHHHHHHHHHHHHHHHHHHH--SS---HHHHHHHHHHHHHS--SS--HHHHHHHHHHHHHHHHHHHHHHHHH--